Protein AF-A0A923YYQ8-F1 (afdb_monomer)

Radius of gyration: 25.37 Å; Cα contacts (8 Å, |Δi|>4): 265; chains: 1; bounding box: 50×62×83 Å

Nearest PDB structures (foldseek):
  8tsc-assembly1_B  TM=2.235E-01  e=6.215E+00  Homo sapiens

Solvent-accessible surface area (backbone atoms only — not comparable to full-atom values): 13474 Å² total; per-residue (Å²): 74,86,53,64,62,72,34,45,36,34,37,31,33,67,38,90,89,78,66,45,81,42,79,78,49,73,42,57,26,51,91,54,41,75,80,86,86,86,85,73,93,58,76,41,78,33,32,39,33,48,69,43,92,85,38,58,45,78,46,57,49,52,88,74,63,75,45,77,51,50,36,72,93,38,57,87,71,41,46,45,30,71,35,72,52,26,41,50,50,46,52,49,50,59,54,48,54,54,50,47,52,55,40,51,48,53,50,52,52,49,47,68,72,40,47,66,59,50,53,50,24,61,75,69,64,36,61,67,60,45,53,51,54,53,49,54,51,49,52,54,56,47,55,57,53,43,55,59,51,54,48,31,67,73,34,36,79,34,62,63,27,57,55,50,53,54,52,44,67,75,43,100,76,52,58,63,69,60,50,48,57,41,58,74,57,34,35,68,72,53,46,71,31,73,66,30,47,50,45,50,52,53,53,56,58,72,69,49,77,80,78,79,70,77,78,78,77,78,81,80,83,77,76,83,79,76,85,83,86,130

Mean predicted aligned error: 8.43 Å

pLDDT: mean 88.19, std 14.53, range [42.0, 98.38]

Foldseek 3Di:
DPDDWQAKKWKWDQDPPPRDIDTDDMDTQDPNDDDDDDDDDAWDWIWIDTRDPVLIDIAIDDPFDWDWDADPVCSVPIQIDGDDQSVVVRVLSVVLVVQCVVLVVVLVVLCVVCVVVCVVCVVVVVVVSVVVSVVVNVVSVVSSLVSLLVSLQVCLAHLSVLVSLLVLVVDPDRPLVSSVVSLVSHDPSSCPDPSVVVSVVVSVVVPDDPPPDPDDDPDDDDDDDDDDDD

Structure (mmCIF, N/CA/C/O backbone):
data_AF-A0A923YYQ8-F1
#
_entry.id   AF-A0A923YYQ8-F1
#
loop_
_atom_site.group_PDB
_atom_site.id
_atom_site.type_symbol
_atom_site.label_atom_id
_atom_site.label_alt_id
_atom_site.label_comp_id
_atom_site.label_asym_id
_atom_site.label_entity_id
_atom_site.label_seq_id
_atom_site.pdbx_PDB_ins_code
_atom_site.Cartn_x
_atom_site.Cartn_y
_atom_site.Cartn_z
_atom_site.occupancy
_atom_site.B_iso_or_equiv
_atom_site.auth_seq_id
_atom_site.auth_comp_id
_atom_site.auth_asym_id
_atom_site.auth_atom_id
_atom_site.pdbx_PDB_model_num
ATOM 1 N N . LYS A 1 1 ? 4.425 8.835 21.560 1.00 66.12 1 LYS A N 1
ATOM 2 C CA . LYS A 1 1 ? 5.179 9.326 22.741 1.00 66.12 1 LYS A CA 1
ATOM 3 C C . LYS A 1 1 ? 5.662 10.745 22.465 1.00 66.12 1 LYS A C 1
ATOM 5 O O . LYS A 1 1 ? 6.083 11.007 21.349 1.00 66.12 1 LYS A O 1
ATOM 10 N N . GLY A 1 2 ? 5.567 11.636 23.455 1.00 73.88 2 GLY A N 1
ATOM 11 C CA . GLY A 1 2 ? 6.082 13.011 23.385 1.00 73.88 2 GLY A CA 1
ATOM 12 C C . GLY A 1 2 ? 5.261 14.006 22.548 1.00 73.88 2 GLY A C 1
ATOM 13 O O . GLY A 1 2 ? 5.736 15.104 22.286 1.00 73.88 2 GLY A O 1
ATOM 14 N N . VAL A 1 3 ? 4.045 13.648 22.133 1.00 80.75 3 VAL A N 1
ATOM 15 C CA . VAL A 1 3 ? 3.089 14.642 21.626 1.00 80.75 3 VAL A CA 1
ATOM 16 C C . VAL A 1 3 ? 2.447 15.325 22.833 1.00 80.75 3 VAL A C 1
ATOM 18 O O . VAL A 1 3 ? 2.075 14.636 23.782 1.00 80.75 3 VAL A O 1
ATOM 21 N N . GLU A 1 4 ? 2.354 16.653 22.794 1.00 85.06 4 GLU A N 1
ATOM 22 C CA . GLU A 1 4 ? 1.749 17.468 23.853 1.00 85.06 4 GLU A CA 1
ATOM 23 C C . GLU A 1 4 ? 0.273 17.116 24.085 1.00 85.06 4 GLU A C 1
ATOM 25 O O . GLU A 1 4 ? -0.467 16.782 23.152 1.00 85.06 4 GLU A O 1
ATOM 30 N N . ASP A 1 5 ? -0.166 17.257 25.332 1.00 89.31 5 ASP A N 1
ATOM 31 C CA . ASP A 1 5 ? -1.571 17.122 25.699 1.00 89.31 5 ASP A CA 1
ATOM 32 C C . ASP A 1 5 ? -2.428 18.229 25.065 1.00 89.31 5 ASP A C 1
ATOM 34 O O . ASP A 1 5 ? -1.969 19.327 24.747 1.00 89.31 5 ASP A O 1
ATOM 38 N N . GLY A 1 6 ? -3.705 17.922 24.840 1.00 88.94 6 GLY A N 1
ATOM 39 C CA . GLY A 1 6 ? -4.665 18.841 24.227 1.00 88.94 6 GLY A CA 1
ATOM 40 C C . GLY A 1 6 ? -4.584 18.932 22.700 1.00 88.94 6 GLY A C 1
ATOM 41 O O . GLY A 1 6 ? -5.520 19.455 22.091 1.00 88.94 6 GLY A O 1
ATOM 42 N N . LYS A 1 7 ? -3.540 18.382 22.061 1.00 92.31 7 LYS A N 1
ATOM 43 C CA . LYS A 1 7 ? -3.492 18.234 20.596 1.00 92.31 7 LYS A CA 1
ATOM 44 C C . LYS A 1 7 ? -4.545 17.236 20.114 1.00 92.31 7 LYS A C 1
ATOM 46 O O . LYS A 1 7 ? -4.904 16.297 20.825 1.00 92.31 7 LYS A O 1
ATOM 51 N N . MET A 1 8 ? -5.013 17.433 18.884 1.00 93.56 8 MET A N 1
ATOM 52 C CA . MET A 1 8 ? -6.036 16.589 18.268 1.00 93.56 8 MET A CA 1
ATOM 53 C C . MET A 1 8 ? -5.418 15.415 17.509 1.00 93.56 8 MET A C 1
ATOM 55 O O . MET A 1 8 ? -4.435 15.576 16.782 1.00 93.56 8 MET A O 1
ATOM 59 N N . VAL A 1 9 ? -6.052 14.256 17.631 1.00 95.12 9 VAL A N 1
ATOM 60 C CA . VAL A 1 9 ? -5.960 13.152 16.677 1.00 95.12 9 VAL A CA 1
ATOM 61 C C . VAL A 1 9 ? -7.252 13.145 15.879 1.00 95.12 9 VAL A C 1
ATOM 63 O O . VAL A 1 9 ? -8.330 13.170 16.470 1.00 95.12 9 VAL A O 1
ATOM 66 N N . VAL A 1 10 ? -7.151 13.135 14.553 1.00 97.00 10 VAL A N 1
ATOM 67 C CA . VAL A 1 10 ? -8.308 13.131 13.650 1.00 97.00 10 VAL A CA 1
ATOM 68 C C . VAL A 1 10 ? -8.256 11.873 12.798 1.00 97.00 10 VAL A C 1
ATOM 70 O O . VAL A 1 10 ? -7.274 11.645 12.091 1.00 97.00 10 VAL A O 1
ATOM 73 N N . LEU A 1 11 ? -9.311 11.067 12.865 1.00 97.25 11 LEU A N 1
ATOM 74 C CA . LEU A 1 11 ? -9.527 9.944 11.966 1.00 97.25 11 LEU A CA 1
ATOM 75 C C . LEU A 1 11 ? -10.070 10.469 10.641 1.00 97.25 11 LEU A C 1
ATOM 77 O O . LEU A 1 11 ? -11.065 11.191 10.610 1.00 97.25 11 LEU A O 1
ATOM 81 N N . GLN A 1 12 ? -9.412 10.103 9.551 1.00 96.62 12 GLN A N 1
ATOM 82 C CA . GLN A 1 12 ? -9.700 10.577 8.208 1.00 96.62 12 GLN A CA 1
ATOM 83 C C . GLN A 1 12 ? -9.790 9.411 7.229 1.00 96.62 12 GLN A C 1
ATOM 85 O O . GLN A 1 12 ? -9.065 8.421 7.350 1.00 96.62 12 GLN A O 1
ATOM 90 N N . ARG A 1 13 ? -10.615 9.577 6.198 1.00 93.50 13 ARG A N 1
ATOM 91 C CA . ARG A 1 13 ? -10.641 8.701 5.024 1.00 93.50 13 ARG A CA 1
ATOM 92 C C . ARG A 1 13 ? -10.607 9.534 3.758 1.00 93.50 13 ARG A C 1
ATOM 94 O O . ARG A 1 13 ? -11.138 10.640 3.733 1.00 93.50 13 ARG A O 1
ATOM 101 N N . GLN A 1 14 ? -10.030 8.983 2.699 1.00 88.62 14 GLN A N 1
ATOM 102 C CA . GLN A 1 14 ? -10.249 9.513 1.364 1.00 88.62 14 GLN A CA 1
ATOM 103 C C . GLN A 1 14 ? -11.604 9.026 0.838 1.00 88.62 14 GLN A C 1
ATOM 105 O O . GLN A 1 14 ? -11.963 7.850 0.963 1.00 88.62 14 GLN A O 1
ATOM 110 N N . ASP A 1 15 ? -12.381 9.940 0.280 1.00 85.31 15 ASP A N 1
ATOM 111 C CA . ASP A 1 15 ? -13.593 9.599 -0.436 1.00 85.31 15 ASP A CA 1
ATOM 112 C C . ASP A 1 15 ? -13.231 8.962 -1.786 1.00 85.31 15 ASP A C 1
ATOM 114 O O . ASP A 1 15 ? -12.518 9.582 -2.576 1.00 85.31 15 ASP A O 1
ATOM 118 N N . PRO A 1 16 ? -13.692 7.736 -2.078 1.00 77.00 16 PRO A N 1
ATOM 119 C CA . PRO A 1 16 ? -13.301 7.044 -3.300 1.00 77.00 16 PRO A CA 1
ATOM 120 C C . PRO A 1 16 ? -13.895 7.664 -4.576 1.00 77.00 16 PRO A C 1
ATOM 122 O O . PRO A 1 16 ? -13.373 7.398 -5.654 1.00 77.00 16 PRO A O 1
ATOM 125 N N . ALA A 1 17 ? -14.965 8.466 -4.488 1.00 79.69 17 ALA A N 1
ATOM 126 C CA . ALA A 1 17 ? -15.613 9.072 -5.654 1.00 79.69 17 ALA A CA 1
ATOM 127 C C . ALA A 1 17 ? -15.032 10.452 -5.996 1.00 79.69 17 ALA A C 1
ATOM 129 O O . ALA A 1 17 ? -14.837 10.777 -7.164 1.00 79.69 17 ALA A O 1
ATOM 130 N N . THR A 1 18 ? -14.758 11.265 -4.977 1.00 87.25 18 THR A N 1
ATOM 131 C CA . THR A 1 18 ? -14.315 12.660 -5.129 1.00 87.25 18 THR A CA 1
ATOM 132 C C . THR A 1 18 ? -12.825 12.852 -4.859 1.00 87.25 18 THR A C 1
ATO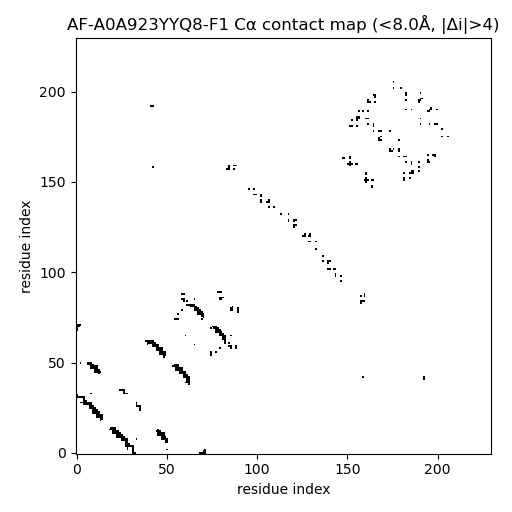M 134 O O . THR A 1 18 ? -12.267 13.893 -5.194 1.00 87.25 18 THR A O 1
ATOM 137 N N . GLY A 1 19 ? -12.169 11.879 -4.221 1.00 84.88 19 GLY A N 1
ATOM 138 C CA . GLY A 1 19 ? -10.777 11.982 -3.786 1.00 84.88 19 GLY A CA 1
ATOM 139 C C . GLY A 1 19 ? -10.558 12.917 -2.591 1.00 84.88 19 GLY A C 1
ATOM 140 O O . GLY A 1 19 ? -9.416 13.056 -2.149 1.00 84.88 19 GLY A O 1
ATOM 141 N N . LEU A 1 20 ? -11.615 13.540 -2.057 1.00 91.19 20 LEU A N 1
ATOM 142 C CA . LEU A 1 20 ? -11.542 14.475 -0.936 1.00 91.19 20 LEU A CA 1
ATOM 143 C C . LEU A 1 20 ? -11.249 13.753 0.382 1.00 91.19 20 LEU A C 1
ATOM 145 O O . LEU A 1 20 ? -11.660 12.615 0.596 1.00 91.19 20 LEU A O 1
ATOM 149 N N . ILE A 1 21 ? -10.557 14.433 1.296 1.00 91.88 21 ILE A N 1
ATOM 150 C CA . ILE A 1 21 ? -10.336 13.930 2.653 1.00 91.88 21 ILE A CA 1
ATOM 151 C C . ILE A 1 21 ? -11.546 14.272 3.518 1.00 91.88 21 ILE A C 1
ATOM 153 O O . ILE A 1 21 ? -11.903 15.439 3.666 1.00 91.88 21 ILE A O 1
ATOM 157 N N . ILE A 1 22 ? -12.141 13.250 4.124 1.00 94.50 22 ILE A N 1
ATOM 158 C CA . ILE A 1 22 ? -13.276 13.361 5.038 1.00 94.50 22 ILE A CA 1
ATOM 159 C C . ILE A 1 22 ? -12.792 13.033 6.451 1.00 94.50 22 ILE A C 1
ATOM 161 O O . ILE A 1 22 ? -12.192 11.980 6.673 1.00 94.50 22 ILE A O 1
ATOM 165 N N . ALA A 1 23 ? -13.064 13.921 7.410 1.00 95.44 23 ALA A N 1
ATOM 166 C CA . ALA A 1 23 ? -12.877 13.640 8.831 1.00 95.44 23 ALA A CA 1
ATOM 167 C C . ALA A 1 23 ? -14.052 12.800 9.352 1.00 95.44 23 ALA A C 1
ATOM 169 O O . ALA A 1 23 ? -15.209 13.169 9.164 1.00 95.44 23 ALA A O 1
ATOM 170 N N . LEU A 1 24 ? -13.747 11.670 9.985 1.00 95.31 24 LEU A N 1
ATOM 171 C CA . LEU A 1 24 ? -14.735 10.721 10.500 1.00 95.31 24 LEU A CA 1
ATOM 172 C C . LEU A 1 24 ? -14.953 10.872 12.006 1.00 95.31 24 LEU A C 1
ATOM 174 O O . LEU A 1 24 ? -16.079 10.757 12.475 1.00 95.31 24 LEU A O 1
ATOM 178 N N . ASP A 1 25 ? -13.875 11.102 12.754 1.00 96.44 25 ASP A N 1
ATOM 179 C CA . ASP A 1 25 ? -13.904 11.248 14.208 1.00 96.44 25 ASP A CA 1
ATOM 180 C C . ASP A 1 25 ? -12.660 12.012 14.684 1.00 96.44 25 ASP A C 1
ATOM 182 O O . ASP A 1 25 ? -11.684 12.175 13.941 1.00 96.44 25 ASP A O 1
ATOM 186 N N . SER A 1 26 ? -12.668 12.491 15.925 1.00 96.56 26 SER A N 1
ATOM 187 C CA . SER A 1 26 ? -11.513 13.146 16.521 1.00 96.56 26 SER A CA 1
ATOM 188 C C . SER A 1 26 ? -11.480 13.027 18.041 1.00 96.56 26 SER A C 1
ATOM 190 O O . SER A 1 26 ? -12.508 12.988 18.711 1.00 96.56 26 SER A O 1
ATOM 192 N N . VAL A 1 27 ? -10.276 13.031 18.607 1.00 96.94 27 VAL A N 1
ATOM 193 C CA . VAL A 1 27 ? -10.066 12.955 20.055 1.00 96.94 27 VAL A CA 1
ATOM 194 C C . VAL A 1 27 ? -8.871 13.807 20.473 1.00 96.94 27 VAL A C 1
ATOM 196 O O . VAL A 1 27 ? -7.915 13.980 19.718 1.00 96.94 27 VAL A O 1
ATOM 199 N N . LYS A 1 28 ? -8.909 14.348 21.694 1.00 95.81 28 LYS A N 1
ATOM 200 C CA . LYS A 1 28 ? -7.765 15.046 22.295 1.00 95.81 28 LYS A CA 1
ATOM 201 C C . LYS A 1 28 ? -6.808 14.057 22.947 1.00 95.81 28 LYS A C 1
ATOM 203 O O . LYS A 1 28 ? -7.238 13.157 23.666 1.00 95.81 28 LYS A O 1
ATOM 208 N N . ILE A 1 29 ? -5.514 14.288 22.765 1.00 93.69 29 ILE A N 1
ATOM 209 C CA . ILE A 1 29 ? -4.460 13.571 23.483 1.00 93.69 29 ILE A CA 1
ATOM 210 C C . ILE A 1 29 ? -4.484 13.994 24.955 1.00 93.69 29 ILE A C 1
ATOM 212 O O . ILE A 1 29 ? -4.538 15.189 25.262 1.00 93.69 29 ILE A O 1
ATOM 216 N N . LYS A 1 30 ? -4.451 13.007 25.854 1.00 93.62 30 LYS A N 1
ATOM 217 C CA . LYS A 1 30 ? -4.358 13.188 27.309 1.00 93.62 30 LYS A CA 1
ATOM 218 C C . LYS A 1 30 ? -3.332 12.218 27.886 1.00 93.62 30 LYS A C 1
ATOM 220 O O . LYS A 1 30 ? -3.391 11.019 27.605 1.00 93.62 30 LYS A O 1
ATOM 225 N N . GLY A 1 31 ? -2.388 12.716 28.678 1.00 89.75 31 GLY A N 1
ATOM 226 C CA . GLY A 1 31 ? -1.270 11.933 29.204 1.00 89.75 31 GLY A CA 1
ATOM 227 C C . GLY A 1 31 ? -0.459 11.235 28.107 1.00 89.75 31 GLY A C 1
ATOM 228 O O . GLY A 1 31 ? -0.030 10.093 28.287 1.00 89.75 31 GLY A O 1
ATOM 229 N N . GLY A 1 32 ? -0.326 11.862 26.932 1.00 88.88 32 GLY A N 1
ATOM 230 C CA . GLY A 1 32 ? 0.350 11.271 25.770 1.00 88.88 32 GLY A CA 1
ATOM 231 C C . GLY A 1 32 ? -0.337 10.039 25.157 1.00 88.88 32 GL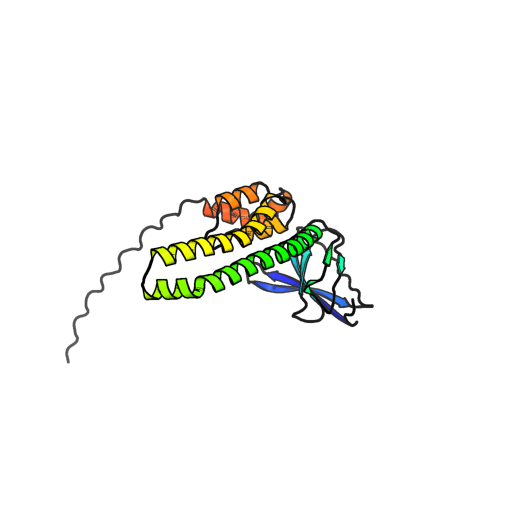Y A C 1
ATOM 232 O O . GLY A 1 32 ? 0.302 9.312 24.388 1.00 88.88 32 GLY A O 1
ATOM 233 N N . LYS A 1 33 ? -1.610 9.787 25.490 1.00 92.50 33 LYS A N 1
ATOM 234 C CA . LYS A 1 33 ? -2.441 8.695 24.963 1.00 92.50 33 LYS A CA 1
ATOM 235 C C . LYS A 1 33 ? -3.719 9.246 24.329 1.00 92.50 33 LYS A C 1
ATOM 237 O O . LYS A 1 33 ? -4.164 10.347 24.645 1.00 92.50 33 LYS A O 1
ATOM 242 N N . PHE A 1 34 ? -4.312 8.458 23.444 1.00 94.25 34 PHE A N 1
ATOM 243 C CA . PHE A 1 34 ? -5.634 8.699 22.880 1.00 94.25 34 PHE A CA 1
ATOM 244 C C . PHE A 1 34 ? -6.346 7.361 22.684 1.00 94.25 34 PHE A C 1
ATOM 246 O O . PHE A 1 34 ? -5.695 6.320 22.581 1.00 94.25 34 PHE A O 1
ATOM 253 N N . GLU A 1 35 ? -7.671 7.398 22.630 1.00 96.19 35 GLU A N 1
ATOM 254 C CA . GLU A 1 35 ? -8.512 6.237 22.359 1.00 96.19 35 GLU A CA 1
ATOM 255 C C . GLU A 1 35 ? -9.689 6.692 21.494 1.00 96.19 35 GLU A C 1
ATOM 257 O O . GLU A 1 35 ? -10.302 7.723 21.770 1.00 96.19 35 GLU A O 1
ATOM 262 N N . LEU A 1 36 ? -9.974 5.937 20.437 1.00 96.19 36 LEU A N 1
ATOM 263 C CA . LEU A 1 36 ? -11.140 6.104 19.575 1.00 96.19 36 LEU A CA 1
ATOM 264 C C . LEU A 1 36 ? -11.930 4.796 19.630 1.00 96.19 36 LEU A C 1
ATOM 266 O O . LEU A 1 36 ? -11.336 3.718 19.575 1.00 96.19 36 LEU A O 1
ATOM 270 N N . LYS A 1 37 ? -13.256 4.884 19.746 1.00 96.12 37 LYS A N 1
ATOM 271 C CA . LYS A 1 37 ? -14.156 3.724 19.750 1.00 96.12 37 LYS A CA 1
ATOM 272 C C . LYS A 1 37 ? -15.192 3.897 18.660 1.00 96.12 37 LYS A C 1
ATOM 274 O O . LYS A 1 37 ? -15.754 4.972 18.502 1.00 96.12 37 LYS A O 1
ATOM 279 N N . GLY A 1 38 ? -15.483 2.821 17.947 1.00 93.81 38 GLY A N 1
ATOM 280 C CA . GLY A 1 38 ? -16.447 2.852 16.861 1.00 93.81 38 GLY A CA 1
ATOM 281 C C . GLY A 1 38 ? -16.881 1.457 16.453 1.00 93.81 38 GLY A C 1
ATOM 282 O O . GLY A 1 38 ? -16.565 0.466 17.110 1.00 93.81 38 GLY A O 1
ATOM 283 N N . LYS A 1 39 ? -17.627 1.398 15.355 1.00 93.38 39 LYS A N 1
ATOM 284 C CA . LYS A 1 39 ? -18.052 0.155 14.716 1.00 93.38 39 LYS A CA 1
ATOM 285 C C . LYS A 1 39 ? -17.651 0.201 13.252 1.00 93.38 39 LYS A C 1
ATOM 287 O O . LYS A 1 39 ? -17.712 1.255 12.625 1.00 93.38 39 LYS A O 1
ATOM 292 N N . THR A 1 40 ? -17.290 -0.951 12.710 1.00 93.19 40 THR A N 1
ATOM 293 C CA . THR A 1 40 ? -17.064 -1.139 11.279 1.00 93.19 40 THR A CA 1
ATOM 294 C C . THR A 1 40 ? -17.707 -2.447 10.834 1.00 93.19 40 THR A C 1
ATOM 296 O O . THR A 1 40 ? -17.963 -3.324 11.654 1.00 93.19 40 THR A O 1
ATOM 299 N N . THR A 1 41 ? -18.016 -2.554 9.545 1.00 93.31 41 THR A N 1
ATOM 300 C CA . THR A 1 41 ? -18.620 -3.750 8.929 1.00 93.31 41 THR A CA 1
ATOM 301 C C . THR A 1 41 ? -17.683 -4.436 7.940 1.00 93.31 41 THR A C 1
ATOM 303 O O . THR A 1 41 ? -17.903 -5.588 7.582 1.00 93.31 41 THR A O 1
ATOM 306 N N . GLU A 1 42 ? -16.630 -3.744 7.506 1.00 94.81 42 GLU A N 1
ATOM 307 C CA . GLU A 1 42 ? -15.611 -4.249 6.591 1.00 94.81 42 GLU A CA 1
ATOM 308 C C . GLU A 1 42 ? -14.274 -3.534 6.862 1.00 94.81 42 GLU A C 1
ATOM 310 O O . GLU A 1 42 ? -14.274 -2.400 7.361 1.00 94.81 42 GLU A O 1
ATOM 315 N N . PRO A 1 43 ? -13.128 -4.164 6.552 1.00 96.75 43 PRO A N 1
ATOM 316 C CA . PRO A 1 43 ? -11.837 -3.493 6.622 1.00 96.75 43 PRO A CA 1
ATOM 317 C C . PRO A 1 43 ? -11.772 -2.327 5.626 1.00 96.75 43 PRO A C 1
ATOM 319 O O . PRO A 1 43 ? -12.206 -2.444 4.479 1.00 96.75 43 PRO A O 1
ATOM 322 N N . THR A 1 44 ? -11.217 -1.191 6.053 1.00 95.06 44 THR A N 1
ATOM 323 C CA . THR A 1 44 ? -10.996 -0.022 5.184 1.00 95.06 44 THR A CA 1
ATOM 324 C C . THR A 1 44 ? -9.674 0.668 5.495 1.00 95.06 44 THR A C 1
ATOM 326 O O . THR A 1 44 ? -9.287 0.788 6.656 1.00 95.06 44 THR A O 1
ATOM 329 N N . PHE A 1 45 ? -8.984 1.170 4.470 1.00 94.75 45 PHE A N 1
ATOM 330 C CA . PHE A 1 45 ? -7.799 2.000 4.680 1.00 94.75 45 PHE A CA 1
ATOM 331 C C . PHE A 1 45 ? -8.208 3.393 5.172 1.00 94.75 45 PHE A C 1
ATOM 333 O O . PHE A 1 45 ? -9.041 4.058 4.553 1.00 94.75 45 PHE A O 1
ATOM 340 N N . ASN A 1 46 ? -7.620 3.832 6.281 1.00 95.75 46 ASN A N 1
ATOM 341 C CA . ASN A 1 46 ? -7.867 5.136 6.888 1.00 95.75 46 ASN A CA 1
ATOM 342 C C . ASN A 1 46 ? -6.549 5.772 7.333 1.00 95.75 46 ASN A C 1
ATOM 344 O O . ASN A 1 46 ? -5.494 5.139 7.362 1.00 95.75 46 ASN A O 1
ATOM 348 N N . VAL A 1 47 ? -6.619 7.050 7.690 1.00 95.44 47 VAL A N 1
ATOM 349 C CA . VAL A 1 47 ? -5.478 7.849 8.125 1.00 95.44 47 VAL A CA 1
ATOM 350 C C . VAL A 1 47 ? -5.786 8.474 9.477 1.00 95.44 47 VAL A C 1
ATOM 352 O O . VAL A 1 47 ? -6.841 9.069 9.671 1.00 95.44 47 VAL A O 1
ATOM 355 N N . LEU A 1 48 ? -4.845 8.385 10.410 1.00 95.19 48 LEU A N 1
ATOM 356 C CA . LEU A 1 48 ? -4.825 9.215 11.608 1.00 95.19 48 LEU A CA 1
ATOM 357 C C . LEU A 1 48 ? -3.927 10.421 11.350 1.00 95.19 48 LEU A C 1
ATOM 359 O O . LEU A 1 48 ? -2.728 10.262 11.126 1.00 95.19 48 LEU A O 1
ATOM 363 N N . GLN A 1 49 ? -4.493 11.622 11.402 1.00 94.56 49 GLN A N 1
ATOM 364 C CA . GLN A 1 49 ? -3.726 12.862 11.476 1.00 94.56 49 GLN A CA 1
ATOM 365 C C . GLN A 1 49 ? -3.449 13.186 12.946 1.00 94.56 49 GLN A C 1
ATOM 367 O O . GLN A 1 49 ? -4.381 13.303 13.742 1.00 94.56 49 GLN A O 1
ATOM 372 N N . ILE A 1 50 ? -2.179 13.351 13.308 1.00 91.19 50 ILE A N 1
ATOM 373 C CA . ILE A 1 50 ? -1.729 13.442 14.700 1.00 91.19 50 ILE A CA 1
ATOM 374 C C . ILE A 1 50 ? -1.091 14.801 14.951 1.00 91.19 50 ILE A C 1
ATOM 376 O O . ILE A 1 50 ? 0.045 15.045 14.556 1.00 91.19 50 ILE A O 1
ATOM 380 N N . ALA A 1 51 ? -1.807 15.674 15.657 1.00 85.50 51 ALA A N 1
ATOM 381 C CA . ALA A 1 51 ? -1.437 17.050 15.993 1.00 85.50 51 ALA A CA 1
ATOM 382 C C . ALA A 1 51 ? -1.268 18.008 14.800 1.00 85.50 51 ALA A C 1
ATOM 384 O O . ALA A 1 51 ? -1.824 19.103 14.843 1.00 85.50 51 ALA A O 1
ATOM 385 N N . LYS A 1 52 ? -0.529 17.626 13.753 1.00 85.38 52 LYS A N 1
ATOM 386 C CA . LYS A 1 52 ? -0.214 18.467 12.592 1.00 85.38 52 LYS A CA 1
ATOM 387 C C . LYS A 1 52 ? -0.631 17.806 11.266 1.00 85.38 52 LYS A C 1
ATOM 389 O O . LYS A 1 52 ? -0.670 16.575 11.211 1.00 85.38 52 LYS A O 1
ATOM 394 N N . PRO A 1 53 ? -0.936 18.579 10.204 1.00 79.88 53 PRO A N 1
ATOM 395 C CA . PRO A 1 53 ? -1.374 18.041 8.910 1.00 79.88 53 PRO A CA 1
ATOM 396 C C . PRO A 1 53 ? -0.397 17.065 8.241 1.00 79.88 53 PRO A C 1
ATOM 398 O O . PRO A 1 53 ? -0.830 16.145 7.551 1.00 79.88 53 PRO A O 1
ATOM 401 N N . GLU A 1 54 ? 0.907 17.242 8.438 1.00 83.19 54 GLU A N 1
ATOM 402 C CA . GLU A 1 54 ? 1.968 16.392 7.887 1.00 83.19 54 GLU A CA 1
ATOM 403 C C . GLU A 1 54 ? 2.158 15.074 8.657 1.00 83.19 54 GLU A C 1
ATOM 405 O O . GLU A 1 54 ? 2.688 14.101 8.122 1.00 83.19 54 GLU A O 1
ATOM 410 N N . SER A 1 55 ? 1.685 15.012 9.902 1.00 88.62 55 SER A N 1
ATOM 411 C CA . SER A 1 55 ? 1.835 13.857 10.786 1.00 88.62 55 SER A CA 1
ATOM 412 C C . SER A 1 55 ? 0.706 12.857 10.563 1.00 88.62 55 SER A C 1
ATOM 414 O O . SER A 1 55 ? -0.224 12.755 11.365 1.00 88.62 55 SER A O 1
ATOM 416 N N . LYS A 1 56 ? 0.772 12.131 9.445 1.00 91.56 56 LYS A N 1
ATOM 417 C CA . LYS A 1 56 ? -0.246 11.161 9.027 1.00 91.56 56 LYS A CA 1
ATOM 418 C C . LYS A 1 56 ? 0.228 9.722 9.202 1.00 91.56 56 LYS A C 1
ATOM 420 O O . LYS A 1 56 ? 1.336 9.370 8.809 1.00 91.56 56 LYS A O 1
ATOM 425 N N . VAL A 1 57 ? -0.644 8.882 9.750 1.00 92.50 57 VAL A N 1
ATOM 426 C CA . VAL A 1 57 ? -0.411 7.447 9.949 1.00 92.50 57 VAL A CA 1
ATOM 427 C C . VAL A 1 57 ? -1.525 6.677 9.255 1.00 92.50 57 VAL A C 1
ATOM 429 O O . VAL A 1 57 ? -2.674 6.728 9.687 1.00 92.50 57 VAL A O 1
ATOM 432 N N . GLY A 1 58 ? -1.189 5.984 8.169 1.00 93.38 58 GLY A N 1
ATOM 433 C CA . GLY A 1 58 ? -2.111 5.067 7.500 1.00 93.38 58 GLY A CA 1
ATOM 434 C C . GLY A 1 58 ? -2.299 3.784 8.306 1.00 93.38 58 GLY A C 1
ATOM 435 O O . GLY A 1 58 ? -1.345 3.298 8.915 1.00 93.38 58 GLY A O 1
ATOM 436 N N . PHE A 1 59 ? -3.512 3.242 8.309 1.00 96.12 59 PHE A N 1
ATOM 437 C CA . PHE A 1 59 ? -3.835 1.977 8.964 1.00 96.12 59 PHE A CA 1
ATOM 438 C C . PHE A 1 59 ? -5.092 1.337 8.368 1.00 96.12 59 PHE A C 1
ATOM 440 O O . PHE A 1 59 ? -5.844 1.984 7.631 1.00 96.12 59 PHE A O 1
ATOM 447 N N . ILE A 1 60 ? -5.336 0.070 8.704 1.00 97.19 60 ILE A N 1
ATOM 448 C CA . ILE A 1 60 ? -6.572 -0.626 8.344 1.00 97.19 60 ILE A CA 1
ATOM 449 C C . ILE A 1 60 ? -7.546 -0.521 9.514 1.00 97.19 60 ILE A C 1
ATOM 451 O O . ILE A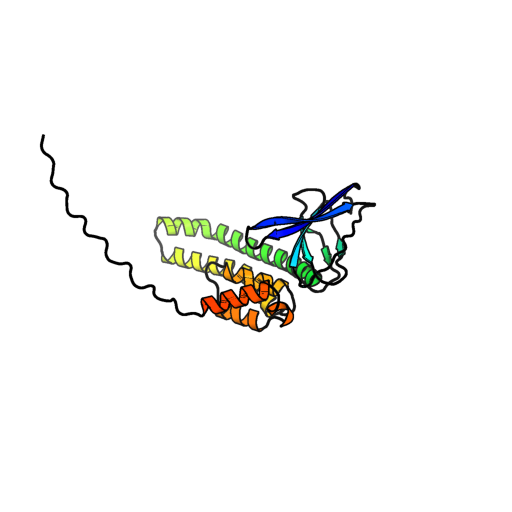 1 60 ? -7.301 -1.052 10.591 1.00 97.19 60 ILE A O 1
ATOM 455 N N . LEU A 1 61 ? -8.663 0.172 9.318 1.00 97.00 61 LEU A N 1
ATOM 456 C CA . LEU A 1 61 ? -9.765 0.168 10.272 1.00 97.00 61 LEU A CA 1
ATOM 457 C C . LEU A 1 61 ? -10.549 -1.132 10.096 1.00 97.00 61 LEU A C 1
ATOM 459 O O . LEU A 1 61 ? -11.188 -1.330 9.063 1.00 97.00 61 LEU A O 1
ATOM 463 N N . GLU A 1 62 ? -10.501 -1.997 11.102 1.00 97.06 62 GLU A N 1
ATOM 464 C CA . GLU A 1 62 ? -11.138 -3.313 11.124 1.00 97.06 62 GLU A CA 1
ATOM 465 C C . GLU A 1 62 ? -11.657 -3.655 12.529 1.00 97.06 62 GLU A C 1
ATOM 467 O O . GLU A 1 62 ? -11.473 -2.887 13.475 1.00 97.06 62 GLU A O 1
ATOM 472 N N . GLU A 1 63 ? -12.348 -4.787 12.658 1.00 96.50 63 GLU A N 1
ATOM 473 C CA . GLU A 1 63 ? -12.800 -5.284 13.955 1.00 96.50 63 GLU A CA 1
ATOM 474 C C . GLU A 1 63 ? -11.608 -5.703 14.829 1.00 96.50 63 GLU A C 1
ATOM 476 O O . GLU A 1 63 ? -10.704 -6.407 14.381 1.00 96.50 63 GLU A O 1
ATOM 481 N N . GLY A 1 64 ? -11.632 -5.292 16.098 1.00 96.62 64 GLY A N 1
ATOM 482 C CA . GLY A 1 64 ? -10.627 -5.646 17.095 1.00 96.62 64 GLY A CA 1
ATOM 483 C C . GLY A 1 64 ? -9.964 -4.430 17.734 1.00 96.62 64 GLY A C 1
ATOM 484 O O . GLY A 1 64 ? -10.367 -3.283 17.539 1.00 96.62 64 GLY A O 1
ATOM 485 N N . THR A 1 65 ? -8.935 -4.694 18.536 1.00 97.75 65 THR A N 1
ATOM 486 C CA . THR A 1 65 ? -8.172 -3.651 19.229 1.00 97.75 65 THR A CA 1
ATOM 487 C C . THR A 1 65 ? -6.933 -3.298 18.419 1.00 97.75 65 THR A C 1
ATOM 489 O O . THR A 1 65 ? -5.939 -4.021 18.436 1.00 97.75 65 THR A O 1
ATOM 492 N N . ILE A 1 66 ? -6.974 -2.153 17.741 1.00 97.94 66 ILE A N 1
ATOM 493 C CA . ILE A 1 66 ? -5.842 -1.629 16.972 1.00 97.94 66 ILE A CA 1
ATOM 494 C C . ILE A 1 66 ? -4.974 -0.762 17.886 1.00 97.94 66 ILE A C 1
ATOM 496 O O . ILE A 1 66 ? -5.449 0.180 18.523 1.00 97.94 66 ILE A O 1
ATOM 500 N N . LYS A 1 67 ? -3.678 -1.057 17.939 1.00 97.06 67 LYS A N 1
ATOM 501 C CA . LYS A 1 67 ? -2.689 -0.315 18.719 1.00 97.06 67 LYS A CA 1
ATOM 502 C C . LYS A 1 67 ? -1.824 0.530 17.795 1.00 97.06 67 LYS A C 1
ATOM 504 O O . LYS A 1 67 ? -1.201 0.009 16.878 1.00 97.06 67 LYS A O 1
ATOM 509 N N . VAL A 1 68 ? -1.722 1.825 18.090 1.00 94.38 68 VAL A N 1
ATOM 510 C CA . VAL A 1 68 ? -0.888 2.772 17.337 1.00 94.38 68 VAL A CA 1
ATOM 511 C C . VAL A 1 68 ? 0.200 3.324 18.251 1.00 94.38 68 VAL A C 1
ATOM 513 O O . VAL A 1 68 ? -0.083 3.982 19.254 1.00 94.38 68 VAL A O 1
ATOM 516 N N . VAL A 1 69 ? 1.462 3.063 17.912 1.00 91.50 69 VAL A N 1
ATOM 517 C CA . VAL A 1 69 ? 2.624 3.572 18.650 1.00 91.50 69 VAL A CA 1
ATOM 518 C C . VAL A 1 69 ? 3.344 4.602 17.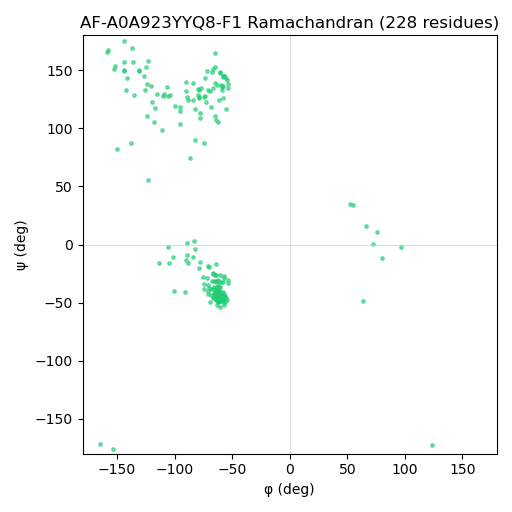794 1.00 91.50 69 VAL A C 1
ATOM 520 O O . VAL A 1 69 ? 4.133 4.263 16.918 1.00 91.50 69 VAL A O 1
ATOM 523 N N . VAL A 1 70 ? 3.062 5.870 18.077 1.00 86.75 70 VAL A N 1
ATOM 524 C CA . VAL A 1 70 ? 3.588 7.019 17.331 1.00 86.75 70 VAL A CA 1
ATOM 525 C C . VAL A 1 70 ? 4.904 7.493 17.930 1.00 86.75 70 VAL A C 1
ATOM 527 O O . VAL A 1 70 ? 4.986 7.743 19.142 1.00 86.75 7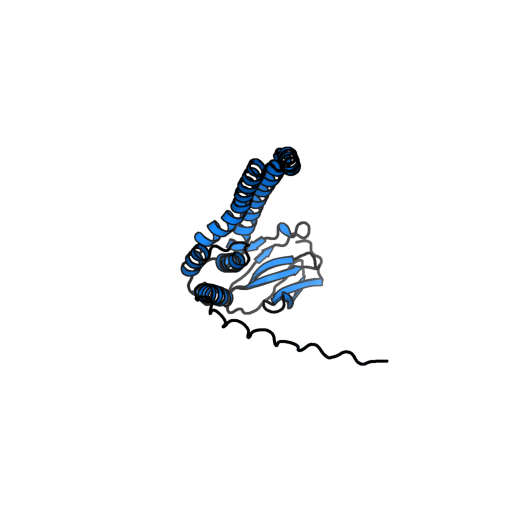0 VAL A O 1
ATOM 530 N N . ASP A 1 71 ? 5.895 7.699 17.073 1.00 82.50 71 ASP A N 1
ATOM 531 C CA . ASP A 1 71 ? 7.107 8.450 17.384 1.00 82.50 71 ASP A CA 1
ATOM 532 C C . ASP A 1 71 ? 6.962 9.876 16.825 1.00 82.50 71 ASP A C 1
ATOM 534 O O . ASP A 1 71 ? 6.768 10.058 15.624 1.00 82.50 71 ASP A O 1
ATOM 538 N N . LYS A 1 72 ? 7.009 10.891 17.700 1.00 76.88 72 LYS A N 1
ATOM 539 C CA . LYS A 1 72 ? 6.833 12.298 17.299 1.00 76.88 72 LYS A CA 1
ATOM 540 C C . LYS A 1 72 ? 7.968 12.794 16.403 1.00 76.88 72 LYS A C 1
ATOM 542 O O . LYS A 1 72 ? 7.749 13.684 15.591 1.00 76.88 72 LYS A O 1
ATOM 547 N N . ASP A 1 73 ? 9.168 12.253 16.603 1.00 81.56 73 ASP A N 1
ATOM 548 C CA . ASP A 1 73 ? 10.387 12.681 15.920 1.00 81.56 73 ASP A CA 1
ATOM 549 C C . ASP A 1 73 ? 10.551 11.918 14.604 1.00 81.56 73 ASP A C 1
ATOM 551 O O . ASP A 1 73 ? 11.316 12.309 13.724 1.00 81.56 73 ASP A O 1
ATOM 555 N N . SER A 1 74 ? 9.805 10.822 14.444 1.00 83.62 74 SER A N 1
ATOM 556 C CA . SER A 1 74 ? 9.834 10.017 13.239 1.00 83.62 74 SER A CA 1
ATOM 557 C C . SER A 1 74 ? 8.490 9.346 12.990 1.00 83.62 74 SER A C 1
ATOM 559 O O . SER A 1 74 ? 8.308 8.159 13.255 1.00 83.62 74 SER A O 1
ATOM 561 N N . ILE A 1 75 ? 7.553 10.092 12.396 1.00 82.62 75 ILE A N 1
ATOM 562 C CA . ILE A 1 75 ? 6.226 9.567 12.037 1.00 82.62 75 ILE A CA 1
ATOM 563 C C . ILE A 1 75 ? 6.324 8.290 11.185 1.00 82.62 75 ILE A C 1
ATOM 565 O O . ILE A 1 75 ? 5.514 7.376 11.325 1.00 82.62 75 ILE A O 1
ATOM 569 N N . ASN A 1 76 ? 7.384 8.173 10.380 1.00 78.06 76 ASN A N 1
ATOM 570 C CA . ASN A 1 76 ? 7.665 7.010 9.541 1.00 78.06 76 ASN A CA 1
ATOM 571 C C . ASN A 1 76 ? 7.987 5.738 10.341 1.00 78.06 76 ASN A C 1
ATOM 573 O O . ASN A 1 76 ? 7.724 4.646 9.839 1.00 78.06 76 ASN A O 1
ATOM 577 N N . LYS A 1 77 ? 8.487 5.867 11.580 1.00 82.69 77 LYS A N 1
ATOM 578 C CA . LYS A 1 77 ? 8.717 4.757 12.522 1.00 82.69 77 LYS A CA 1
ATOM 579 C C . LYS A 1 77 ? 7.464 4.357 13.302 1.00 82.69 77 LYS A C 1
ATOM 581 O O . LYS A 1 77 ? 7.550 3.499 14.178 1.00 82.69 77 LYS A O 1
ATOM 586 N N . THR A 1 78 ? 6.316 4.977 13.025 1.00 86.25 78 THR A N 1
ATOM 587 C CA . THR A 1 78 ? 5.057 4.584 13.660 1.00 86.25 78 THR A CA 1
ATOM 588 C C . THR A 1 78 ? 4.755 3.123 13.361 1.00 86.25 78 THR A C 1
ATOM 590 O O . THR A 1 78 ? 4.829 2.690 12.211 1.00 86.25 78 THR A O 1
ATOM 593 N N . VAL A 1 79 ? 4.388 2.389 14.407 1.00 87.56 79 VAL A N 1
ATOM 594 C CA . VAL A 1 79 ? 3.970 0.989 14.316 1.00 87.56 79 VAL A CA 1
ATOM 595 C C . VAL A 1 79 ? 2.475 0.913 14.582 1.00 87.56 79 VAL A C 1
ATOM 597 O O . VAL A 1 79 ? 2.001 1.450 15.590 1.00 87.56 79 VAL A O 1
ATOM 600 N N . VAL A 1 80 ? 1.750 0.238 13.692 1.00 94.81 80 VAL A N 1
ATOM 601 C CA . VAL A 1 80 ? 0.339 -0.102 13.884 1.00 94.81 80 VAL A CA 1
ATOM 602 C C . VAL A 1 80 ? 0.211 -1.616 13.974 1.00 94.81 80 VAL A C 1
ATOM 604 O O . VAL A 1 80 ? 0.769 -2.326 13.142 1.00 94.81 80 VAL A O 1
ATOM 607 N N . SER A 1 81 ? -0.470 -2.111 15.001 1.00 97.00 81 SER A N 1
ATOM 608 C CA . SER A 1 81 ? -0.546 -3.546 15.280 1.00 97.00 81 SER A CA 1
ATOM 609 C C . SER A 1 81 ? -1.811 -3.943 16.037 1.00 97.00 81 SER A C 1
ATOM 611 O O . SER A 1 81 ? -2.670 -3.105 16.321 1.00 97.00 81 SER A O 1
ATOM 613 N N . GLY A 1 82 ? -1.917 -5.224 16.396 1.00 97.38 82 GLY A N 1
ATOM 614 C CA . GLY A 1 82 ? -2.968 -5.759 17.276 1.00 97.38 82 GLY A CA 1
ATOM 615 C C . GLY A 1 82 ? -4.150 -6.379 16.535 1.00 97.38 82 GLY A C 1
ATOM 616 O O . GLY A 1 82 ? -5.053 -6.929 17.159 1.00 97.38 82 GLY A O 1
ATOM 617 N N . THR A 1 83 ? -4.124 -6.320 15.207 1.00 98.12 83 THR A N 1
ATOM 618 C CA . THR A 1 83 ? -5.094 -6.943 14.305 1.00 98.12 83 THR A CA 1
ATOM 619 C C . THR A 1 83 ? -4.354 -7.428 13.061 1.00 98.12 83 THR A C 1
ATOM 621 O O . THR A 1 83 ? -3.337 -6.846 12.676 1.00 98.12 83 THR A O 1
ATOM 624 N N . TYR A 1 84 ? -4.856 -8.497 12.440 1.00 97.56 84 TYR A N 1
ATOM 625 C CA . TYR A 1 84 ? -4.145 -9.202 11.373 1.00 97.56 84 TYR A CA 1
ATOM 626 C C . TYR A 1 84 ? -3.778 -8.293 10.191 1.00 97.56 84 TYR A C 1
ATOM 628 O O . TYR A 1 84 ? -2.623 -8.294 9.770 1.00 97.56 84 TYR A O 1
ATOM 636 N N . ASN A 1 85 ? -4.708 -7.473 9.678 1.00 98.06 85 ASN A N 1
ATOM 637 C CA . ASN A 1 85 ? -4.411 -6.650 8.501 1.00 98.06 85 ASN A CA 1
ATOM 638 C C . ASN A 1 85 ? -3.453 -5.500 8.823 1.00 98.06 85 ASN A C 1
ATOM 640 O O . ASN A 1 85 ? -2.693 -5.079 7.954 1.00 98.06 85 ASN A O 1
ATOM 644 N N . ASN A 1 86 ? -3.451 -5.000 10.059 1.00 97.88 86 ASN A N 1
ATOM 645 C CA . ASN A 1 86 ? -2.479 -3.994 10.487 1.00 97.88 86 ASN A CA 1
ATOM 646 C C . ASN A 1 86 ? -1.080 -4.576 10.710 1.00 97.88 86 ASN A C 1
ATOM 648 O O . ASN A 1 86 ? -0.097 -3.927 10.348 1.00 97.88 86 ASN A O 1
ATOM 652 N N . ASP A 1 87 ? -0.983 -5.787 11.260 1.00 97.19 87 ASP A N 1
ATOM 653 C CA . ASP A 1 87 ? 0.296 -6.485 11.417 1.00 97.19 87 ASP A CA 1
ATOM 654 C C . ASP A 1 87 ? 0.913 -6.782 10.037 1.00 97.19 87 ASP A C 1
ATOM 656 O O . ASP A 1 87 ? 2.080 -6.466 9.792 1.00 97.19 87 ASP A O 1
ATOM 660 N N . GLU A 1 88 ? 0.094 -7.269 9.100 1.00 96.88 88 GLU A N 1
ATOM 661 C CA . GLU A 1 88 ? 0.456 -7.461 7.692 1.00 96.88 88 GLU A CA 1
ATOM 662 C C . GLU A 1 88 ? 0.877 -6.150 7.012 1.00 96.88 88 GLU A C 1
ATOM 664 O O . GLU A 1 88 ? 1.917 -6.096 6.355 1.00 96.88 88 GLU A O 1
ATOM 669 N N . PHE A 1 89 ? 0.117 -5.065 7.196 1.00 94.69 89 PHE A N 1
ATOM 670 C CA . PHE A 1 89 ? 0.439 -3.761 6.611 1.00 94.69 89 PHE A CA 1
ATOM 671 C C . PHE A 1 89 ? 1.770 -3.202 7.133 1.00 94.69 89 PHE A C 1
ATOM 673 O O . PHE A 1 89 ? 2.582 -2.693 6.356 1.00 94.69 89 PHE A O 1
ATOM 680 N N . SER A 1 90 ? 2.032 -3.336 8.435 1.00 93.06 90 SER A N 1
ATOM 681 C CA . SER A 1 90 ? 3.296 -2.919 9.048 1.00 93.06 90 SER A CA 1
ATOM 682 C C . SER A 1 90 ? 4.485 -3.748 8.554 1.00 93.06 90 SER A C 1
ATOM 684 O O . SER A 1 90 ? 5.536 -3.178 8.244 1.00 93.06 90 SER A O 1
ATOM 686 N N . ALA A 1 91 ? 4.328 -5.073 8.450 1.00 92.81 91 ALA A N 1
ATOM 687 C CA . ALA A 1 91 ? 5.355 -5.958 7.900 1.00 92.81 91 ALA A CA 1
ATOM 688 C C . ALA A 1 91 ? 5.653 -5.612 6.435 1.00 92.81 91 ALA A C 1
ATOM 690 O O . ALA A 1 91 ? 6.803 -5.341 6.080 1.00 92.81 91 ALA A O 1
ATOM 691 N N . PHE A 1 92 ? 4.604 -5.489 5.617 1.00 93.06 92 PHE A N 1
ATOM 692 C CA . PHE A 1 92 ? 4.718 -5.106 4.217 1.00 93.06 92 PHE A CA 1
ATOM 693 C C . PHE A 1 92 ? 5.448 -3.778 4.043 1.00 93.06 92 PHE A C 1
ATOM 695 O O . PHE A 1 92 ? 6.337 -3.683 3.201 1.00 93.06 92 PHE A O 1
ATOM 702 N N . LYS A 1 93 ? 5.099 -2.751 4.830 1.00 89.25 93 LYS A N 1
ATOM 703 C CA . LYS A 1 93 ? 5.733 -1.431 4.743 1.00 89.25 93 LYS A CA 1
ATOM 704 C C . LYS A 1 93 ? 7.241 -1.542 4.963 1.00 89.25 93 LYS A C 1
ATOM 706 O O . LYS A 1 93 ? 8.006 -1.065 4.128 1.00 89.25 93 LYS A O 1
ATOM 711 N N . LYS A 1 94 ? 7.665 -2.225 6.029 1.00 88.12 94 LYS A N 1
ATOM 712 C CA . LYS A 1 94 ? 9.083 -2.421 6.363 1.00 88.12 94 LYS A CA 1
ATOM 713 C C . LYS A 1 94 ? 9.853 -3.114 5.233 1.00 88.12 94 LYS A C 1
ATOM 715 O O . LYS A 1 94 ? 10.930 -2.654 4.850 1.00 88.12 94 LYS A O 1
ATOM 720 N N . ASP A 1 95 ? 9.295 -4.186 4.685 1.00 89.12 95 ASP A N 1
ATOM 721 C CA . ASP A 1 95 ? 9.948 -4.976 3.638 1.00 89.12 95 ASP A CA 1
ATOM 722 C C . ASP A 1 95 ? 9.916 -4.255 2.275 1.00 89.12 95 ASP A C 1
ATOM 724 O O . ASP A 1 95 ? 10.897 -4.279 1.520 1.00 89.12 95 ASP A O 1
ATOM 728 N N . SER A 1 96 ? 8.843 -3.505 2.002 1.00 88.19 96 SER A N 1
ATOM 729 C CA . SER A 1 96 ? 8.714 -2.655 0.815 1.00 88.19 96 SER A CA 1
ATOM 730 C C . SER A 1 96 ? 9.731 -1.516 0.820 1.00 88.19 96 SER A C 1
ATOM 732 O O . SER A 1 96 ? 10.364 -1.270 -0.201 1.00 88.19 96 SER A O 1
ATOM 734 N N . GLU A 1 97 ? 9.971 -0.870 1.966 1.00 87.25 97 GLU A N 1
ATOM 735 C CA . GLU A 1 97 ? 10.955 0.208 2.093 1.00 87.25 97 GLU A CA 1
ATOM 736 C C . GLU A 1 97 ? 12.373 -0.289 1.797 1.00 87.25 97 GLU A C 1
ATOM 738 O O . GLU A 1 97 ? 13.154 0.407 1.143 1.00 87.25 97 GLU A O 1
ATOM 743 N N . LYS A 1 98 ? 12.719 -1.496 2.262 1.00 87.44 98 LYS A N 1
ATOM 744 C CA . LYS A 1 98 ? 14.012 -2.120 1.956 1.00 87.44 98 LYS A CA 1
ATOM 745 C C . LYS A 1 98 ? 14.141 -2.383 0.456 1.00 87.44 98 LYS A C 1
ATOM 747 O O . LYS A 1 98 ? 15.109 -1.942 -0.160 1.00 87.44 98 LYS A O 1
ATOM 752 N N . THR A 1 99 ? 13.143 -3.041 -0.126 1.00 87.81 99 THR A N 1
ATOM 753 C CA . THR A 1 99 ? 13.140 -3.405 -1.549 1.00 87.81 99 THR A CA 1
ATOM 754 C C . THR A 1 99 ? 13.190 -2.167 -2.445 1.00 87.81 99 THR A C 1
ATOM 756 O O . THR A 1 99 ? 13.984 -2.100 -3.380 1.00 87.81 99 THR A O 1
ATOM 759 N N . GLN A 1 100 ? 12.407 -1.134 -2.126 1.00 87.81 100 GLN A N 1
ATOM 760 C CA . GLN A 1 100 ? 12.409 0.130 -2.862 1.00 87.81 100 GLN A CA 1
ATOM 761 C C . GLN A 1 100 ? 13.774 0.816 -2.817 1.00 87.81 100 GLN A C 1
ATOM 763 O O . GLN A 1 100 ? 14.230 1.293 -3.851 1.00 87.81 100 GLN A O 1
ATOM 768 N N . LYS A 1 101 ? 14.457 0.840 -1.664 1.00 90.88 101 LYS A N 1
ATOM 769 C CA . LYS A 1 101 ? 15.813 1.409 -1.561 1.00 90.88 101 LYS A CA 1
ATOM 770 C C . LYS A 1 101 ? 16.818 0.656 -2.431 1.00 90.88 101 LYS A C 1
ATOM 772 O O . LYS A 1 101 ? 17.649 1.284 -3.085 1.00 90.88 101 LYS A O 1
ATOM 777 N N . GLU A 1 102 ? 16.743 -0.672 -2.460 1.00 91.25 102 GLU A N 1
ATOM 778 C CA . GLU A 1 102 ? 17.614 -1.505 -3.295 1.00 91.25 102 GLU A CA 1
ATOM 779 C C . GLU A 1 102 ? 17.367 -1.260 -4.790 1.00 91.25 102 GLU A C 1
ATOM 781 O O . GLU A 1 102 ? 18.314 -1.010 -5.540 1.00 91.25 102 GLU A O 1
ATOM 786 N N . VAL A 1 103 ? 16.101 -1.244 -5.218 1.00 90.62 103 VAL A N 1
ATOM 787 C CA . VAL A 1 103 ? 15.720 -0.951 -6.610 1.00 90.62 103 VAL A CA 1
ATOM 788 C C . VAL A 1 103 ? 16.104 0.477 -6.995 1.00 90.62 103 VAL A C 1
ATOM 790 O O . VAL A 1 103 ? 16.684 0.689 -8.058 1.00 90.62 103 VAL A O 1
ATOM 793 N N . GLN A 1 104 ? 15.858 1.458 -6.125 1.00 91.38 104 GLN A N 1
ATOM 794 C CA . GLN A 1 104 ? 16.232 2.851 -6.362 1.00 91.38 104 GLN A CA 1
ATOM 795 C C . GLN A 1 104 ? 17.745 2.991 -6.545 1.00 91.38 104 GLN A C 1
ATOM 797 O O . GLN A 1 104 ? 18.186 3.681 -7.463 1.00 91.38 104 GLN A O 1
ATOM 802 N N . LYS A 1 105 ? 18.548 2.299 -5.728 1.00 94.88 105 LYS A N 1
ATOM 803 C CA . LYS A 1 105 ? 20.005 2.273 -5.888 1.00 94.88 105 LYS A CA 1
ATOM 804 C C . LYS A 1 105 ? 20.410 1.696 -7.244 1.00 94.88 105 LYS A C 1
ATOM 806 O O . LYS A 1 105 ? 21.178 2.334 -7.956 1.00 94.88 105 LYS A O 1
ATOM 811 N N . LYS A 1 106 ? 19.853 0.546 -7.639 1.00 94.25 106 LYS A N 1
ATOM 812 C CA . LYS A 1 106 ? 20.125 -0.062 -8.956 1.00 94.25 106 LYS A CA 1
ATOM 813 C C . LYS A 1 106 ? 19.762 0.876 -10.107 1.00 94.25 106 LYS A C 1
ATOM 815 O O . LYS A 1 106 ? 20.514 0.978 -11.070 1.00 94.25 106 LYS A O 1
ATOM 820 N N . VAL A 1 107 ? 18.631 1.575 -9.999 1.00 92.62 107 VAL A N 1
ATOM 821 C CA . VAL A 1 107 ? 18.186 2.567 -10.985 1.00 92.62 107 VAL A CA 1
ATOM 822 C C . VAL A 1 107 ? 19.160 3.743 -11.069 1.00 92.62 107 VAL A C 1
ATOM 824 O O . VAL A 1 107 ? 19.561 4.106 -12.172 1.00 92.62 107 VAL A O 1
ATOM 827 N N . MET A 1 108 ? 19.581 4.308 -9.934 1.00 94.62 108 MET A N 1
ATOM 828 C CA . MET A 1 108 ? 20.555 5.407 -9.904 1.00 94.62 108 MET A CA 1
ATOM 829 C C . MET A 1 108 ? 21.914 4.981 -10.473 1.00 94.62 108 MET A C 1
ATOM 831 O O . MET A 1 108 ? 22.506 5.718 -11.264 1.00 94.62 108 MET A O 1
ATOM 835 N N . ASP A 1 109 ? 22.386 3.779 -10.132 1.00 96.38 109 ASP A N 1
ATOM 836 C CA . ASP A 1 109 ? 23.632 3.218 -10.662 1.00 96.38 109 ASP A CA 1
ATOM 837 C C . ASP A 1 109 ? 23.536 3.001 -12.179 1.00 96.38 109 ASP A C 1
ATOM 839 O O . ASP A 1 109 ? 24.467 3.328 -12.916 1.00 96.38 109 ASP A O 1
ATOM 843 N N . PHE A 1 110 ? 22.404 2.479 -12.661 1.00 96.31 110 PHE A N 1
ATOM 844 C CA . PHE A 1 110 ? 22.150 2.287 -14.087 1.00 96.31 110 PHE A CA 1
ATOM 845 C C . PHE A 1 110 ? 22.144 3.618 -14.839 1.00 96.31 110 PHE A C 1
ATOM 847 O O . PHE A 1 110 ? 22.815 3.743 -15.863 1.00 96.31 110 PHE A O 1
ATOM 854 N N . GLN A 1 111 ? 21.422 4.617 -14.328 1.00 93.12 111 GLN A N 1
ATOM 855 C CA . GLN A 1 111 ? 21.372 5.951 -14.922 1.00 93.12 111 GLN A CA 1
ATOM 856 C C . GLN A 1 111 ? 22.762 6.587 -14.959 1.00 93.12 111 GLN A C 1
ATOM 858 O O . GLN A 1 111 ? 23.187 7.042 -16.015 1.00 93.12 111 GLN A O 1
ATOM 863 N N . SER A 1 112 ? 23.503 6.547 -13.850 1.00 95.56 112 SER A N 1
ATOM 864 C CA . SER A 1 112 ? 24.847 7.130 -13.768 1.00 95.56 112 SER A CA 1
ATOM 865 C C . SER A 1 112 ? 25.825 6.472 -14.745 1.00 95.56 112 SER A C 1
ATOM 867 O O . SER A 1 112 ? 26.588 7.167 -15.410 1.00 95.56 112 SER A O 1
ATOM 869 N N . LYS A 1 113 ? 25.781 5.139 -14.880 1.00 96.88 113 LYS A N 1
ATOM 870 C CA . LYS A 1 113 ? 26.667 4.389 -15.788 1.00 96.88 113 LYS A CA 1
ATOM 871 C C . LYS A 1 113 ? 26.337 4.597 -17.264 1.00 96.88 113 LYS A C 1
ATOM 873 O O . LYS A 1 113 ? 27.244 4.600 -18.088 1.00 96.88 113 LYS A O 1
ATOM 878 N N . ASN A 1 114 ? 25.056 4.749 -17.603 1.00 96.81 114 ASN A N 1
ATOM 879 C CA . ASN A 1 114 ? 24.600 4.741 -18.995 1.00 96.81 114 ASN A CA 1
ATOM 880 C C . ASN A 1 114 ? 24.228 6.126 -19.541 1.00 96.81 114 ASN A C 1
ATOM 882 O O . ASN A 1 114 ? 23.903 6.231 -20.720 1.00 96.81 114 ASN A O 1
ATOM 886 N N . MET A 1 115 ? 24.294 7.194 -18.736 1.00 94.88 115 MET A N 1
ATOM 887 C CA . MET A 1 115 ? 23.912 8.548 -19.162 1.00 94.88 115 MET A CA 1
ATOM 888 C C . MET A 1 115 ? 24.692 9.020 -20.395 1.00 94.88 115 MET A C 1
ATOM 890 O O . MET A 1 115 ? 24.092 9.498 -21.355 1.00 94.88 115 MET A O 1
ATOM 894 N N . ALA A 1 116 ? 26.018 8.847 -20.399 1.00 96.31 116 ALA A N 1
ATOM 895 C CA . ALA A 1 116 ? 26.856 9.234 -21.533 1.00 96.31 116 ALA A CA 1
ATOM 896 C C . ALA A 1 116 ? 26.515 8.426 -22.797 1.00 96.31 116 ALA A C 1
ATOM 898 O O . ALA A 1 116 ? 26.302 9.010 -23.857 1.00 96.31 116 ALA A O 1
ATOM 899 N N . ALA A 1 117 ? 26.371 7.103 -22.660 1.00 96.00 117 ALA A N 1
ATOM 900 C CA . ALA A 1 117 ? 26.015 6.212 -23.762 1.00 96.00 117 ALA A CA 1
ATOM 901 C C . ALA A 1 117 ? 24.626 6.529 -24.341 1.00 96.00 117 ALA A C 1
ATOM 903 O O . ALA A 1 117 ? 24.453 6.541 -25.557 1.00 96.00 117 ALA A O 1
ATOM 904 N N . MET A 1 118 ? 23.646 6.840 -23.487 1.00 95.50 118 MET A N 1
ATOM 905 C CA . MET A 1 118 ? 22.307 7.241 -23.917 1.00 95.50 118 MET A CA 1
ATOM 906 C C . MET A 1 118 ? 22.338 8.575 -24.677 1.00 95.50 118 MET A C 1
ATOM 908 O O . MET A 1 118 ? 21.732 8.685 -25.740 1.00 95.50 118 MET A O 1
ATOM 912 N N . ASN A 1 119 ? 23.073 9.573 -24.176 1.00 95.69 119 ASN A N 1
ATOM 913 C CA . ASN A 1 119 ? 23.202 10.880 -24.831 1.00 95.69 119 ASN A CA 1
ATOM 914 C C . ASN A 1 119 ? 23.899 10.772 -26.196 1.00 95.69 119 ASN A C 1
ATOM 916 O O . ASN A 1 119 ? 23.470 11.387 -27.178 1.00 95.69 119 ASN A O 1
ATOM 920 N N . GLU A 1 120 ? 24.961 9.970 -26.276 1.00 97.69 120 GLU A N 1
ATOM 921 C CA . GLU A 1 120 ? 25.673 9.705 -27.523 1.00 97.69 120 GLU A CA 1
ATOM 922 C C . GLU A 1 120 ? 24.780 8.973 -28.531 1.00 97.69 120 GLU A C 1
ATOM 924 O O . GLU A 1 120 ? 24.673 9.401 -29.683 1.00 97.69 120 GLU A O 1
ATOM 929 N N . ALA A 1 121 ? 24.083 7.920 -28.094 1.00 96.88 121 ALA A N 1
ATOM 930 C CA . ALA A 1 121 ? 23.158 7.172 -28.936 1.00 96.88 121 ALA A CA 1
ATOM 931 C C . ALA A 1 121 ? 22.014 8.060 -29.450 1.00 96.88 121 ALA A C 1
ATOM 933 O O . ALA A 1 121 ? 21.673 7.994 -30.630 1.00 96.88 121 ALA A O 1
ATOM 934 N N . GLN A 1 122 ? 21.478 8.955 -28.613 1.00 95.69 122 GLN A N 1
ATOM 935 C CA . GLN A 1 122 ? 20.455 9.923 -29.015 1.00 95.69 122 GLN A CA 1
ATOM 936 C C . GLN A 1 122 ? 20.976 10.895 -30.083 1.00 95.69 122 GLN A C 1
ATOM 938 O O . GLN A 1 122 ? 20.293 11.146 -31.076 1.00 95.69 122 GLN A O 1
ATOM 943 N N . THR A 1 123 ? 22.203 11.396 -29.914 1.00 97.25 123 THR A N 1
ATOM 944 C CA . THR A 1 123 ? 22.856 12.301 -30.876 1.00 97.25 123 THR A CA 1
ATOM 945 C C . THR A 1 123 ? 23.087 11.612 -32.219 1.00 97.25 123 THR A C 1
ATOM 947 O O . THR A 1 123 ? 22.818 12.182 -33.275 1.00 97.25 123 THR A O 1
ATOM 950 N N . LYS A 1 124 ? 23.543 10.355 -32.183 1.00 97.56 124 LYS A N 1
ATOM 951 C CA . LYS A 1 124 ? 23.821 9.536 -33.371 1.00 97.56 124 LYS A CA 1
ATOM 952 C C . LYS A 1 124 ? 22.578 8.868 -33.966 1.00 97.56 124 LYS A C 1
ATOM 954 O O . LYS A 1 124 ? 22.692 8.213 -34.998 1.00 97.56 124 LYS A O 1
ATOM 959 N N . LYS A 1 125 ? 21.405 9.021 -33.338 1.00 96.94 125 LYS A N 1
ATOM 960 C CA . LYS A 1 125 ? 20.170 8.285 -33.668 1.00 96.94 125 LYS A CA 1
ATOM 961 C C . LYS A 1 125 ? 20.381 6.762 -33.707 1.00 96.94 125 LYS A C 1
ATOM 963 O O . LYS A 1 125 ? 19.757 6.060 -34.501 1.00 96.94 125 LYS A O 1
ATOM 968 N N . ASP A 1 126 ? 21.254 6.248 -32.842 1.00 97.62 126 ASP A N 1
ATOM 969 C CA . ASP A 1 126 ? 21.510 4.817 -32.689 1.00 97.62 126 ASP A CA 1
ATOM 970 C C . ASP A 1 126 ? 20.341 4.157 -31.948 1.00 97.62 126 ASP A C 1
ATOM 972 O O . ASP A 1 126 ? 20.311 4.017 -30.722 1.00 97.62 126 ASP A O 1
ATOM 976 N N . THR A 1 127 ? 19.347 3.754 -32.732 1.00 97.00 127 THR A N 1
ATOM 977 C CA . THR A 1 127 ? 18.132 3.109 -32.229 1.00 97.00 127 THR A CA 1
ATOM 978 C C . THR A 1 127 ? 18.403 1.758 -31.567 1.00 97.00 127 THR A C 1
ATOM 980 O O . THR A 1 127 ? 17.646 1.365 -30.681 1.00 97.00 127 THR A O 1
ATOM 983 N N . VAL A 1 128 ? 19.481 1.054 -31.931 1.00 97.81 128 VAL A N 1
ATOM 984 C CA . VAL A 1 128 ? 19.823 -0.246 -31.336 1.00 97.81 128 VAL A CA 1
ATOM 985 C C . VAL A 1 128 ? 20.261 -0.048 -29.889 1.00 97.81 128 VAL A C 1
ATOM 987 O O . VAL A 1 128 ? 19.720 -0.696 -28.987 1.00 97.81 128 VAL A O 1
ATOM 990 N N . THR A 1 129 ? 21.177 0.892 -29.652 1.00 96.56 129 THR A N 1
ATOM 991 C CA . THR A 1 129 ? 21.652 1.215 -28.301 1.00 96.56 129 THR A CA 1
ATOM 992 C C . THR A 1 129 ? 20.541 1.818 -27.444 1.00 96.56 129 THR A C 1
ATOM 994 O O . THR A 1 129 ? 20.360 1.394 -26.301 1.00 96.56 129 THR A O 1
ATOM 997 N N . ILE A 1 130 ? 19.732 2.728 -28.001 1.00 96.69 130 ILE A N 1
ATOM 998 C CA . ILE A 1 130 ? 18.574 3.310 -27.300 1.00 96.69 130 ILE A CA 1
ATOM 999 C C . ILE A 1 130 ? 17.607 2.210 -26.842 1.00 96.69 130 ILE A C 1
ATOM 1001 O O . ILE A 1 130 ? 17.266 2.132 -25.661 1.00 96.69 130 ILE A O 1
ATOM 1005 N N . ASN A 1 131 ? 17.192 1.320 -27.749 1.00 96.75 131 ASN A N 1
ATOM 1006 C CA . ASN A 1 131 ? 16.238 0.256 -27.430 1.00 96.75 131 ASN A CA 1
ATOM 1007 C C . ASN A 1 131 ? 16.796 -0.731 -26.399 1.00 96.75 131 ASN A C 1
ATOM 1009 O O . ASN A 1 131 ? 16.060 -1.187 -25.520 1.00 96.75 131 ASN A O 1
ATOM 1013 N N . LYS A 1 132 ? 18.097 -1.040 -26.472 1.00 96.88 132 LYS A N 1
ATOM 1014 C CA . LYS A 1 132 ? 18.777 -1.876 -25.478 1.00 96.88 132 LYS A CA 1
ATOM 1015 C C . LYS A 1 132 ? 18.710 -1.244 -24.084 1.00 96.88 132 LYS A C 1
ATOM 1017 O O . LYS A 1 132 ? 18.219 -1.887 -23.156 1.00 96.88 132 LYS A O 1
ATOM 1022 N N . LEU A 1 133 ? 19.138 0.012 -23.944 1.00 96.19 133 LEU A N 1
ATOM 1023 C CA . LEU A 1 133 ? 19.158 0.713 -22.655 1.00 96.19 133 LEU A CA 1
ATOM 1024 C C . LEU A 1 133 ? 17.748 0.899 -22.078 1.00 96.19 133 LEU A C 1
ATOM 1026 O O . LEU A 1 133 ? 17.535 0.685 -20.884 1.00 96.19 133 LEU A O 1
ATOM 1030 N N . MET A 1 134 ? 16.761 1.209 -22.923 1.00 93.62 134 MET A N 1
ATOM 1031 C CA . MET A 1 134 ? 15.355 1.301 -22.514 1.00 93.62 134 MET A CA 1
ATOM 1032 C C . MET A 1 134 ? 14.808 -0.039 -22.004 1.00 93.62 134 MET A C 1
ATOM 1034 O O . MET A 1 134 ? 14.073 -0.076 -21.013 1.00 93.62 134 MET A O 1
ATOM 1038 N N . LYS A 1 135 ? 15.180 -1.156 -22.643 1.00 94.38 135 LYS A N 1
ATOM 1039 C CA . LYS A 1 135 ? 14.777 -2.499 -22.206 1.00 94.38 135 LYS A CA 1
ATOM 1040 C C . LYS A 1 135 ? 15.392 -2.857 -20.854 1.00 94.38 135 LYS A C 1
ATOM 1042 O O . LYS A 1 135 ? 14.674 -3.343 -19.984 1.00 94.38 135 LYS A O 1
ATOM 1047 N N . GLU A 1 136 ? 16.682 -2.592 -20.659 1.00 93.69 136 GLU A N 1
ATOM 1048 C CA . GLU A 1 136 ? 17.368 -2.824 -19.380 1.00 93.69 136 GLU A CA 1
ATOM 1049 C C . GLU A 1 136 ? 16.755 -1.981 -18.251 1.00 93.69 136 GLU A C 1
ATOM 1051 O O . GLU A 1 136 ? 16.435 -2.507 -17.183 1.00 93.69 136 GLU A O 1
ATOM 1056 N N . TYR A 1 137 ? 16.470 -0.704 -18.518 1.00 90.81 137 TYR A N 1
ATOM 1057 C CA . TYR A 1 137 ? 15.779 0.172 -17.573 1.00 90.81 1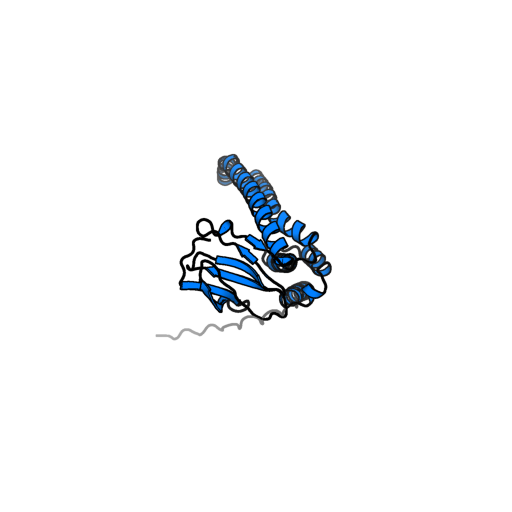37 TYR A CA 1
ATOM 1058 C C . TYR A 1 137 ? 14.372 -0.336 -17.217 1.00 90.81 137 TYR A C 1
ATOM 1060 O O . TYR A 1 137 ? 13.987 -0.356 -16.047 1.00 90.81 137 TYR A O 1
ATOM 1068 N N . THR A 1 138 ? 13.622 -0.829 -18.206 1.00 88.44 138 THR A N 1
ATOM 1069 C CA . THR A 1 138 ? 12.287 -1.414 -17.993 1.00 88.44 138 THR A CA 1
ATOM 1070 C C . THR A 1 138 ? 12.340 -2.645 -17.083 1.00 88.44 138 THR A C 1
ATOM 1072 O O . THR A 1 138 ? 11.440 -2.846 -16.268 1.00 88.44 138 THR A O 1
ATOM 1075 N N . VAL A 1 139 ? 13.384 -3.476 -17.185 1.00 89.69 139 VAL A N 1
ATOM 1076 C CA . VAL A 1 139 ? 13.569 -4.633 -16.289 1.00 89.69 139 VAL A CA 1
ATOM 1077 C C . VAL A 1 139 ? 13.764 -4.173 -14.841 1.00 89.69 139 VAL A C 1
ATOM 1079 O O . VAL A 1 139 ? 13.111 -4.713 -13.949 1.00 89.69 139 VAL A O 1
ATOM 1082 N N . LEU A 1 140 ? 14.576 -3.135 -14.608 1.00 88.62 140 LEU A N 1
ATOM 1083 C CA . LEU A 1 140 ? 14.781 -2.564 -13.269 1.00 88.62 140 LEU A CA 1
ATOM 1084 C C . LEU A 1 140 ? 13.491 -1.976 -12.683 1.00 88.62 140 LEU A C 1
ATOM 1086 O O . LEU A 1 140 ? 13.195 -2.179 -11.508 1.00 88.62 140 LEU A O 1
ATOM 1090 N N . GLN A 1 141 ? 12.686 -1.292 -13.501 1.00 81.69 141 GLN A N 1
ATOM 1091 C CA . GLN A 1 141 ? 11.382 -0.785 -13.061 1.00 81.69 141 GLN A CA 1
ATOM 1092 C C . GLN A 1 141 ? 10.418 -1.918 -12.681 1.00 81.69 141 GLN A C 1
ATOM 1094 O O . GLN A 1 141 ? 9.716 -1.829 -11.671 1.00 81.69 141 GLN A O 1
ATOM 1099 N N . LYS A 1 142 ? 10.399 -3.007 -13.461 1.00 84.00 142 LYS A N 1
ATOM 1100 C CA . LYS A 1 142 ? 9.562 -4.181 -13.175 1.00 84.00 142 LYS A CA 1
ATOM 1101 C C . LYS A 1 142 ? 9.956 -4.878 -11.875 1.00 84.00 142 LYS A C 1
ATOM 1103 O O . LYS A 1 142 ? 9.072 -5.392 -11.197 1.00 84.00 142 LYS A O 1
ATOM 1108 N N . GLU A 1 143 ? 11.235 -4.863 -11.502 1.00 84.94 143 GLU A N 1
ATOM 1109 C CA . GLU A 1 143 ? 11.704 -5.431 -10.231 1.00 84.94 143 GLU A CA 1
ATOM 1110 C C . GLU A 1 143 ? 10.993 -4.786 -9.027 1.00 84.94 143 GLU A C 1
ATOM 1112 O O . GLU A 1 143 ? 10.491 -5.496 -8.155 1.00 84.94 143 GLU A O 1
ATOM 1117 N N . GLY A 1 144 ? 10.847 -3.454 -9.029 1.00 78.06 144 GLY A N 1
ATOM 1118 C CA . GLY A 1 144 ? 10.130 -2.726 -7.975 1.00 78.06 144 GLY A CA 1
ATOM 1119 C C . GLY A 1 144 ? 8.641 -3.079 -7.887 1.00 78.06 144 GLY A C 1
ATOM 1120 O O . GLY A 1 144 ? 8.095 -3.201 -6.792 1.00 78.06 144 GLY A O 1
ATOM 1121 N N . MET A 1 145 ? 7.990 -3.310 -9.029 1.00 78.81 145 MET A N 1
ATOM 1122 C CA . MET A 1 145 ? 6.579 -3.719 -9.083 1.00 78.81 145 MET A CA 1
ATOM 1123 C C . MET A 1 145 ? 6.365 -5.190 -8.705 1.00 78.81 145 MET A C 1
ATOM 1125 O O . MET A 1 145 ? 5.300 -5.560 -8.199 1.00 78.81 145 MET A O 1
ATOM 1129 N N . ASN A 1 146 ? 7.367 -6.041 -8.935 1.00 87.25 146 ASN A N 1
ATOM 1130 C CA . ASN A 1 146 ? 7.257 -7.471 -8.678 1.00 87.25 146 ASN A CA 1
ATOM 1131 C C . ASN A 1 146 ? 7.021 -7.764 -7.193 1.00 87.25 146 ASN A C 1
ATOM 1133 O O . ASN A 1 146 ? 6.234 -8.647 -6.876 1.00 87.25 146 ASN A O 1
ATOM 1137 N N . TYR A 1 147 ? 7.616 -6.979 -6.292 1.00 88.25 147 TYR A N 1
ATOM 1138 C CA . TYR A 1 147 ? 7.427 -7.132 -4.848 1.00 88.25 147 TYR A CA 1
ATOM 1139 C C . TYR A 1 147 ? 5.952 -7.057 -4.423 1.00 88.25 147 TYR A C 1
ATOM 1141 O O . TYR A 1 147 ? 5.456 -7.957 -3.748 1.00 88.25 147 TYR A O 1
ATOM 1149 N N . TYR A 1 148 ? 5.227 -6.028 -4.879 1.00 90.88 148 TYR A N 1
ATOM 1150 C CA . TYR A 1 148 ? 3.792 -5.875 -4.609 1.00 90.88 148 TYR A CA 1
ATOM 1151 C C . TYR A 1 148 ? 3.009 -7.089 -5.097 1.00 90.88 148 TYR A C 1
ATOM 1153 O O . TYR A 1 148 ? 2.127 -7.598 -4.410 1.00 90.88 148 TYR A O 1
ATOM 1161 N N . THR A 1 149 ? 3.366 -7.567 -6.286 1.00 91.88 149 THR A N 1
ATOM 1162 C CA . THR A 1 149 ? 2.655 -8.671 -6.914 1.00 91.88 149 THR A CA 1
ATOM 1163 C C . THR A 1 149 ? 2.911 -9.996 -6.195 1.00 91.88 149 THR A C 1
ATOM 1165 O O . THR A 1 149 ? 1.969 -10.736 -5.938 1.00 91.88 149 THR A O 1
ATOM 1168 N N . VAL A 1 150 ? 4.160 -10.269 -5.810 1.00 94.00 150 VAL A N 1
ATOM 1169 C CA . VAL A 1 150 ? 4.543 -11.465 -5.043 1.00 94.00 150 VAL A CA 1
ATOM 1170 C C . VAL A 1 150 ? 3.882 -11.469 -3.668 1.00 94.00 150 VAL A C 1
ATOM 1172 O O . VAL A 1 150 ? 3.412 -12.512 -3.220 1.00 94.00 150 VAL A O 1
ATOM 1175 N N . TYR A 1 151 ? 3.805 -10.318 -2.997 1.00 95.75 151 TYR A N 1
ATOM 1176 C CA . TYR A 1 151 ? 3.063 -10.219 -1.742 1.00 95.75 151 TYR A CA 1
ATOM 1177 C C . TYR A 1 151 ? 1.582 -10.565 -1.957 1.00 95.75 151 TYR A C 1
ATOM 1179 O O . TYR A 1 151 ? 1.034 -11.418 -1.262 1.00 95.75 151 TYR A O 1
ATOM 1187 N N . ALA A 1 152 ? 0.949 -9.971 -2.969 1.00 96.25 152 ALA A N 1
ATOM 1188 C CA . ALA A 1 152 ? -0.459 -10.209 -3.264 1.00 96.25 152 ALA A CA 1
ATOM 1189 C C . ALA A 1 152 ? -0.763 -11.690 -3.586 1.00 96.25 152 ALA A C 1
ATOM 1191 O O . ALA A 1 152 ? -1.786 -12.220 -3.160 1.00 96.25 152 ALA A O 1
ATOM 1192 N N . GLU A 1 153 ? 0.145 -12.384 -4.278 1.00 95.81 153 GLU A N 1
ATOM 1193 C CA . GLU A 1 153 ? 0.027 -13.819 -4.583 1.00 95.81 153 GLU A CA 1
ATOM 1194 C C . GLU A 1 153 ? 0.125 -14.720 -3.340 1.00 95.81 153 GLU A C 1
ATOM 1196 O O . GLU A 1 153 ? -0.500 -15.779 -3.307 1.00 95.81 153 GLU A O 1
ATOM 1201 N N . ASN A 1 154 ? 0.888 -14.315 -2.320 1.00 96.94 154 ASN A N 1
ATOM 1202 C CA . ASN A 1 154 ? 1.178 -15.150 -1.148 1.00 96.94 154 ASN A CA 1
ATOM 1203 C C . ASN A 1 154 ? 0.339 -14.805 0.094 1.00 96.94 154 ASN A C 1
ATOM 1205 O O . ASN A 1 154 ? 0.328 -15.574 1.055 1.00 96.94 154 ASN A O 1
ATOM 1209 N N . HIS A 1 155 ? -0.385 -13.683 0.084 1.00 97.88 155 HIS A N 1
ATOM 1210 C CA . HIS A 1 155 ? -1.149 -13.187 1.234 1.00 97.88 155 HIS A CA 1
ATOM 1211 C C . HIS A 1 155 ? -2.646 -12.990 0.908 1.00 97.88 155 HIS A C 1
ATOM 1213 O O . HIS A 1 155 ? -3.193 -11.906 1.123 1.00 97.88 155 HIS A O 1
ATOM 1219 N N . PRO A 1 156 ? -3.375 -14.018 0.427 1.00 97.81 156 PRO A N 1
ATOM 1220 C CA . PRO A 1 156 ? -4.760 -13.874 -0.052 1.00 97.81 156 PRO A CA 1
ATOM 1221 C C . PRO A 1 156 ? -5.776 -13.448 1.020 1.00 97.81 156 PRO A C 1
ATOM 1223 O O . PRO A 1 156 ? -6.883 -13.022 0.695 1.00 97.81 156 PRO A O 1
ATOM 1226 N N . LYS A 1 157 ? -5.416 -13.573 2.303 1.00 97.75 157 LYS A N 1
ATOM 1227 C CA . LYS A 1 157 ? -6.244 -13.172 3.451 1.00 97.75 157 LYS A CA 1
ATOM 1228 C C . LYS A 1 157 ? -6.014 -11.729 3.893 1.00 97.75 157 LYS A C 1
ATOM 1230 O O . LYS A 1 157 ? -6.796 -11.217 4.689 1.00 97.75 157 LYS A O 1
ATOM 1235 N N . SER A 1 158 ? -4.947 -11.091 3.418 1.00 98.00 158 SER A N 1
ATOM 1236 C CA . SER A 1 158 ? -4.618 -9.713 3.766 1.00 98.00 158 SER A CA 1
ATOM 1237 C C . SER A 1 158 ? -5.474 -8.751 2.949 1.00 98.00 158 SER A C 1
ATOM 1239 O O . SER A 1 158 ? -5.500 -8.806 1.720 1.00 98.00 158 SER A O 1
ATOM 1241 N N . PHE A 1 159 ? -6.141 -7.810 3.613 1.00 97.94 159 PHE A N 1
ATOM 1242 C CA . PHE A 1 159 ? -6.853 -6.706 2.971 1.00 97.94 159 PHE A CA 1
ATOM 1243 C C . PHE A 1 159 ? -5.922 -5.876 2.077 1.00 97.94 159 PHE A C 1
ATOM 1245 O O . PHE A 1 159 ? -6.356 -5.318 1.068 1.00 97.94 159 PHE A O 1
ATOM 1252 N N . LEU A 1 160 ? -4.623 -5.848 2.393 1.00 96.81 160 LEU A N 1
ATOM 1253 C CA . LEU A 1 160 ? -3.623 -5.198 1.558 1.00 96.81 160 LEU A CA 1
ATOM 1254 C C . LEU A 1 160 ? -3.528 -5.826 0.162 1.00 96.81 160 LEU A C 1
ATOM 1256 O O . LEU A 1 160 ? -3.314 -5.103 -0.806 1.00 96.81 160 LEU A O 1
ATOM 1260 N N . THR A 1 161 ? -3.766 -7.132 0.026 1.00 97.94 161 THR A N 1
ATOM 1261 C CA . THR A 1 161 ? -3.830 -7.800 -1.282 1.00 97.94 161 THR A CA 1
ATOM 1262 C C . THR A 1 161 ? -4.937 -7.206 -2.145 1.00 97.94 161 THR A C 1
ATOM 1264 O O . THR A 1 161 ? -4.701 -6.919 -3.315 1.00 97.94 161 THR A O 1
ATOM 1267 N N . ALA A 1 162 ? -6.115 -6.918 -1.580 1.00 97.56 162 ALA A N 1
ATOM 1268 C CA . ALA A 1 162 ? -7.187 -6.257 -2.324 1.00 97.56 162 ALA A CA 1
ATOM 1269 C C . ALA A 1 162 ? -6.787 -4.835 -2.768 1.00 97.56 162 ALA A C 1
ATOM 1271 O O . ALA A 1 162 ? -7.003 -4.475 -3.924 1.00 97.56 162 ALA A O 1
ATOM 1272 N N . LEU A 1 163 ? -6.137 -4.053 -1.897 1.00 95.50 163 LEU A N 1
ATOM 1273 C CA . LEU A 1 163 ? -5.624 -2.720 -2.250 1.00 95.50 163 LEU A CA 1
ATOM 1274 C C . LEU A 1 163 ? -4.577 -2.780 -3.373 1.00 95.50 163 LEU A C 1
ATOM 1276 O O . LEU A 1 163 ? -4.618 -1.977 -4.305 1.00 95.50 163 LEU A O 1
ATOM 1280 N N . ILE A 1 164 ? -3.655 -3.744 -3.308 1.00 95.50 164 ILE A N 1
ATOM 1281 C CA . ILE A 1 164 ? -2.628 -3.941 -4.336 1.00 95.50 164 ILE A CA 1
ATOM 1282 C C . ILE A 1 164 ? -3.279 -4.301 -5.671 1.00 95.50 164 ILE A C 1
ATOM 1284 O O . ILE A 1 164 ? -2.972 -3.670 -6.680 1.00 95.50 164 ILE A O 1
ATOM 1288 N N . VAL A 1 165 ? -4.205 -5.263 -5.680 1.00 96.75 165 VAL A N 1
ATOM 1289 C CA . VAL A 1 165 ? -4.913 -5.691 -6.895 1.00 96.75 165 VAL A CA 1
ATOM 1290 C C . VAL A 1 165 ? -5.698 -4.537 -7.518 1.00 96.75 165 VAL A C 1
ATOM 1292 O O . VAL A 1 165 ? -5.659 -4.365 -8.734 1.00 96.75 165 VAL A O 1
ATOM 1295 N N . GLU A 1 166 ? -6.370 -3.706 -6.716 1.00 94.75 166 GLU A N 1
ATOM 1296 C CA . GLU A 1 166 ? -7.025 -2.500 -7.232 1.00 94.75 166 GLU A CA 1
ATOM 1297 C C . GLU A 1 166 ? -6.020 -1.537 -7.882 1.00 94.75 166 GLU A C 1
ATOM 1299 O O . GLU A 1 166 ? -6.280 -1.022 -8.974 1.00 94.75 166 GLU A O 1
ATOM 1304 N N . GLY A 1 167 ? -4.864 -1.328 -7.246 1.00 92.25 167 GLY A N 1
ATOM 1305 C CA . GLY A 1 167 ? -3.788 -0.487 -7.766 1.00 92.25 167 GLY A CA 1
ATOM 1306 C C . GLY A 1 167 ? -3.167 -1.009 -9.065 1.00 92.25 167 GLY A C 1
ATOM 1307 O O . GLY A 1 167 ? -2.787 -0.206 -9.919 1.00 92.25 167 GLY A O 1
ATOM 1308 N N . MET A 1 168 ? -3.120 -2.330 -9.270 1.00 93.19 168 MET A N 1
ATOM 1309 C CA . MET A 1 168 ? -2.574 -2.942 -10.491 1.00 93.19 168 MET A CA 1
ATOM 1310 C C . MET A 1 168 ? -3.331 -2.522 -11.761 1.00 93.19 168 MET A C 1
ATOM 1312 O O . MET A 1 168 ? -2.723 -2.466 -12.827 1.00 93.19 168 MET A O 1
ATOM 1316 N N . PHE A 1 169 ? -4.616 -2.157 -11.670 1.00 92.50 169 PHE A N 1
ATOM 1317 C CA . PHE A 1 169 ? -5.370 -1.619 -12.814 1.00 92.50 169 PHE A CA 1
ATOM 1318 C C . PHE A 1 169 ? -4.871 -0.255 -13.294 1.00 92.50 169 PHE A C 1
ATOM 1320 O O . PHE A 1 169 ? -5.087 0.091 -14.451 1.00 92.50 169 PHE A O 1
ATOM 1327 N N . ASN A 1 170 ? -4.224 0.517 -12.420 1.00 88.31 170 ASN A N 1
ATOM 1328 C CA . ASN A 1 170 ? -3.723 1.854 -12.738 1.00 88.31 170 ASN A CA 1
ATOM 1329 C C . ASN A 1 170 ? -2.291 1.818 -13.302 1.00 88.31 170 ASN A C 1
ATOM 1331 O O . ASN A 1 170 ? -1.704 2.867 -13.568 1.00 88.31 170 ASN A O 1
ATOM 1335 N N . MET A 1 171 ? -1.702 0.627 -13.461 1.00 85.38 171 MET A N 1
ATOM 1336 C CA . MET A 1 171 ? -0.403 0.473 -14.113 1.00 85.38 171 MET A CA 1
ATOM 1337 C C . MET A 1 171 ? -0.511 0.813 -15.610 1.00 85.38 171 MET A C 1
ATOM 1339 O O . MET A 1 171 ? -1.536 0.512 -16.217 1.00 85.38 171 MET A O 1
ATOM 1343 N N . PRO A 1 172 ? 0.549 1.350 -16.250 1.00 80.62 172 PRO A N 1
ATOM 1344 C CA . PRO A 1 172 ? 0.521 1.685 -17.681 1.00 80.62 172 PRO A CA 1
ATOM 1345 C C . PRO A 1 172 ? 0.183 0.508 -18.609 1.00 80.62 172 PRO A C 1
ATOM 1347 O O . PRO A 1 172 ? -0.353 0.704 -19.694 1.00 80.62 172 PRO A O 1
ATOM 1350 N N . SER A 1 173 ? 0.513 -0.717 -18.192 1.00 84.00 173 SER A N 1
ATOM 1351 C CA . SER A 1 173 ? 0.176 -1.955 -18.897 1.00 84.00 173 SER A CA 1
ATOM 1352 C C . SER A 1 173 ? -0.280 -2.997 -17.866 1.00 84.00 173 SER A C 1
ATOM 1354 O O . SER A 1 173 ? 0.557 -3.720 -17.318 1.00 84.00 173 SER A O 1
ATOM 1356 N N . PRO A 1 174 ? -1.579 -3.016 -17.513 1.00 89.44 174 PRO A N 1
ATOM 1357 C CA . PRO A 1 174 ? -2.104 -3.930 -16.509 1.00 89.44 174 PRO A CA 1
ATOM 1358 C C . PRO A 1 174 ? -2.199 -5.352 -17.077 1.00 89.44 174 PRO A C 1
ATOM 1360 O O . PRO A 1 174 ? -2.816 -5.585 -18.116 1.00 89.44 174 PRO A O 1
ATOM 1363 N N . ASP A 1 175 ? -1.617 -6.324 -16.375 1.00 91.94 175 ASP A N 1
ATOM 1364 C CA . ASP A 1 175 ? -1.742 -7.745 -16.713 1.00 91.94 175 ASP A CA 1
ATOM 1365 C C . ASP A 1 175 ? -3.056 -8.299 -16.144 1.00 91.94 175 ASP A C 1
ATOM 1367 O O . ASP A 1 175 ? -3.125 -8.754 -15.001 1.00 91.94 175 ASP A O 1
ATOM 1371 N N . LEU A 1 176 ? -4.124 -8.228 -16.940 1.00 94.38 176 LEU A N 1
ATOM 1372 C CA . LEU A 1 176 ? -5.471 -8.630 -16.520 1.00 94.38 176 LEU A CA 1
ATOM 1373 C C . LEU A 1 176 ? -5.577 -10.117 -16.158 1.00 94.38 176 LEU A C 1
ATOM 1375 O O . LEU A 1 176 ? -6.372 -10.470 -15.285 1.00 94.38 176 LEU A O 1
ATOM 1379 N N . VAL A 1 177 ? -4.775 -10.983 -16.788 1.00 94.69 177 VAL A N 1
ATOM 1380 C CA . VAL A 1 177 ? -4.741 -12.421 -16.476 1.00 94.69 177 VAL A CA 1
ATOM 1381 C C . VAL A 1 177 ? -4.180 -12.617 -15.074 1.00 94.69 177 VAL A C 1
ATOM 1383 O O . VAL A 1 177 ? -4.767 -13.331 -14.256 1.00 94.69 177 VAL A O 1
ATOM 1386 N N . LYS A 1 178 ? -3.077 -11.929 -14.764 1.00 95.06 178 LYS A N 1
ATOM 1387 C CA . LYS A 1 178 ? -2.465 -11.970 -13.437 1.00 95.06 178 LYS A CA 1
ATOM 1388 C C . LYS A 1 178 ? -3.360 -11.352 -12.365 1.00 95.06 178 LYS A C 1
ATOM 1390 O O . LYS A 1 178 ? -3.552 -11.961 -11.316 1.00 95.06 178 LYS A O 1
ATOM 1395 N N . ILE A 1 179 ? -3.948 -10.187 -12.638 1.00 96.69 179 ILE A N 1
ATOM 1396 C CA . ILE A 1 179 ? -4.887 -9.516 -11.726 1.00 96.69 179 ILE A CA 1
ATOM 1397 C C . ILE A 1 179 ? -6.066 -10.443 -11.400 1.00 96.69 179 ILE A C 1
ATOM 1399 O O . ILE A 1 179 ? -6.402 -10.602 -10.227 1.00 96.69 179 ILE A O 1
ATOM 1403 N N . ARG A 1 180 ? -6.664 -11.096 -12.410 1.00 97.56 180 ARG A N 1
ATOM 1404 C CA . ARG A 1 180 ? -7.763 -12.049 -12.202 1.00 97.56 180 ARG A CA 1
ATOM 1405 C C . ARG A 1 180 ? -7.330 -13.231 -11.338 1.00 97.56 180 ARG A C 1
ATOM 1407 O O . ARG A 1 180 ? -8.011 -13.530 -10.367 1.00 97.56 180 ARG A O 1
ATOM 1414 N N . LYS A 1 181 ? -6.171 -13.836 -11.618 1.00 97.75 181 LYS A N 1
ATOM 1415 C CA . LYS A 1 181 ? -5.640 -14.952 -10.817 1.00 97.75 181 LYS A CA 1
ATOM 1416 C C . LYS A 1 181 ? -5.492 -14.591 -9.334 1.00 97.75 181 LYS A C 1
ATOM 1418 O O . LYS A 1 181 ? -5.858 -15.391 -8.480 1.00 97.75 181 LYS A O 1
ATOM 1423 N N . ILE A 1 182 ? -4.961 -13.405 -9.028 1.00 98.06 182 ILE A N 1
ATOM 1424 C CA . ILE A 1 182 ? -4.802 -12.950 -7.638 1.00 98.06 182 ILE A CA 1
ATOM 1425 C C . ILE A 1 182 ? -6.173 -12.674 -7.007 1.00 98.06 182 ILE A C 1
ATOM 1427 O O . ILE A 1 182 ? -6.418 -13.092 -5.878 1.00 98.06 182 ILE A O 1
ATOM 1431 N N . TYR A 1 183 ? -7.086 -12.018 -7.733 1.00 98.38 183 TYR A N 1
ATOM 1432 C CA . TYR A 1 183 ? -8.444 -11.750 -7.252 1.00 98.38 183 TYR A CA 1
ATOM 1433 C C . TYR A 1 183 ? -9.224 -13.033 -6.939 1.00 98.38 183 TYR A C 1
ATOM 1435 O O . TYR A 1 183 ? -9.855 -13.123 -5.887 1.00 98.38 183 TYR A O 1
ATOM 1443 N N . ASP A 1 184 ? -9.165 -14.030 -7.821 1.00 97.94 184 ASP A N 1
ATOM 1444 C CA . ASP A 1 184 ? -9.866 -15.305 -7.648 1.00 97.94 184 ASP A CA 1
ATOM 1445 C C . ASP A 1 184 ? -9.32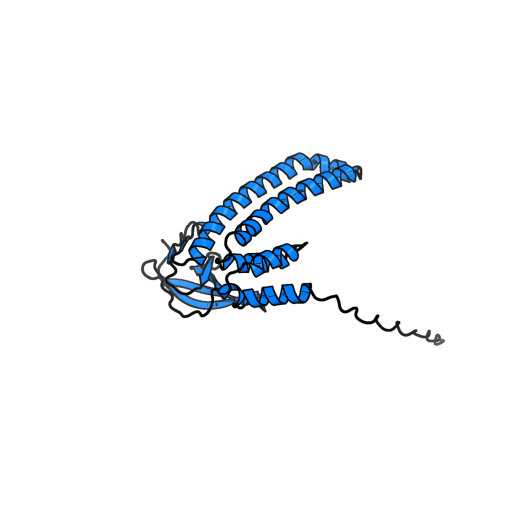5 -16.087 -6.435 1.00 97.94 184 ASP A C 1
ATOM 1447 O O . ASP A 1 184 ? -10.060 -16.855 -5.819 1.00 97.94 184 ASP A O 1
ATOM 1451 N N . GLY A 1 185 ? -8.061 -15.852 -6.059 1.00 97.88 185 GLY A N 1
ATOM 1452 C CA . GLY A 1 185 ? -7.431 -16.414 -4.864 1.00 97.88 185 GLY A CA 1
ATOM 1453 C C . GLY A 1 185 ? -7.697 -15.651 -3.561 1.00 97.88 185 GLY A C 1
ATOM 1454 O O . GLY A 1 185 ? -7.352 -16.171 -2.501 1.00 97.88 185 GLY A O 1
ATOM 1455 N N . LEU A 1 186 ? -8.282 -14.445 -3.604 1.00 98.12 186 LEU A N 1
ATOM 1456 C CA . LEU A 1 186 ? -8.611 -13.674 -2.399 1.00 98.12 186 LEU A CA 1
ATOM 1457 C C . LEU A 1 186 ? -9.588 -14.431 -1.498 1.00 98.12 186 LEU A C 1
ATOM 1459 O O . LEU A 1 186 ? -10.504 -15.104 -1.970 1.00 98.12 186 LEU A O 1
ATOM 1463 N N . ASP A 1 187 ? -9.457 -14.231 -0.186 1.00 97.62 187 ASP A N 1
ATOM 1464 C CA . ASP A 1 187 ? -10.456 -14.713 0.765 1.00 97.62 187 ASP A CA 1
ATOM 1465 C C . ASP A 1 187 ? -11.859 -14.206 0.383 1.00 97.62 187 ASP A C 1
ATOM 1467 O O . ASP A 1 187 ? -12.062 -13.027 0.077 1.00 97.62 187 ASP A O 1
ATOM 1471 N N . THR A 1 188 ? -12.849 -15.098 0.415 1.00 97.38 188 THR A N 1
ATOM 1472 C CA . THR A 1 188 ? -14.239 -14.784 0.038 1.00 97.38 188 THR A CA 1
ATOM 1473 C C . THR A 1 188 ? -14.818 -13.581 0.791 1.00 97.38 188 THR A C 1
ATOM 1475 O O . THR A 1 188 ? -15.576 -12.796 0.214 1.00 97.38 188 THR A O 1
ATOM 1478 N N . LYS A 1 189 ? -14.425 -13.367 2.056 1.00 96.25 189 LYS A N 1
ATOM 1479 C CA . LYS A 1 189 ? -14.843 -12.190 2.829 1.00 96.25 189 LYS A CA 1
ATOM 1480 C C . LYS A 1 189 ? -14.278 -10.906 2.232 1.00 96.25 189 LYS A C 1
ATOM 1482 O O . LYS A 1 189 ? -14.982 -9.902 2.195 1.00 96.25 189 LYS A O 1
ATOM 1487 N N . LEU A 1 190 ? -13.046 -10.942 1.718 1.00 97.69 190 LEU A N 1
ATOM 1488 C CA . LEU A 1 190 ? -12.426 -9.811 1.026 1.00 97.69 190 LEU A CA 1
ATOM 1489 C C . LEU A 1 190 ? -13.070 -9.555 -0.336 1.00 97.69 190 LEU A C 1
ATOM 1491 O O . LEU A 1 190 ? -13.338 -8.399 -0.663 1.00 97.69 190 LEU A O 1
ATOM 1495 N N . GLN A 1 191 ? -13.406 -10.600 -1.096 1.00 97.94 191 GLN A N 1
ATOM 1496 C CA . GLN A 1 191 ? -14.154 -10.458 -2.353 1.00 97.94 191 GLN A CA 1
ATOM 1497 C C . GLN A 1 191 ? -15.528 -9.792 -2.143 1.00 97.94 191 GLN A C 1
ATOM 1499 O O . GLN A 1 191 ? -15.990 -9.044 -3.006 1.00 97.94 191 GLN A O 1
ATOM 1504 N N . ALA A 1 192 ? -16.160 -10.019 -0.986 1.00 97.44 192 ALA A N 1
ATOM 1505 C CA . ALA A 1 192 ? -17.460 -9.449 -0.631 1.00 97.44 192 ALA A CA 1
ATOM 1506 C C . ALA A 1 192 ? -17.418 -7.973 -0.172 1.00 97.44 192 ALA A C 1
ATOM 1508 O O . ALA A 1 192 ? -18.472 -7.318 -0.154 1.00 97.44 192 ALA A O 1
ATOM 1509 N N . THR A 1 193 ? -16.237 -7.440 0.167 1.00 96.88 193 THR A N 1
ATOM 1510 C CA . THR A 1 193 ? -16.053 -6.019 0.522 1.00 96.88 193 THR A CA 1
ATOM 1511 C C . THR A 1 193 ? -16.343 -5.096 -0.661 1.00 96.88 193 THR A C 1
ATOM 1513 O O . THR A 1 193 ? -16.376 -5.524 -1.820 1.00 96.88 193 THR A O 1
ATOM 1516 N N . LYS A 1 194 ? -16.517 -3.797 -0.397 1.00 95.06 194 LYS A N 1
ATOM 1517 C CA . LYS A 1 194 ? -16.670 -2.797 -1.470 1.00 95.06 194 LYS A CA 1
ATOM 1518 C C . LYS A 1 194 ? -15.514 -2.819 -2.468 1.00 95.06 194 LYS A C 1
ATOM 1520 O O . LYS A 1 194 ? -15.770 -2.845 -3.667 1.00 95.06 194 LYS A O 1
ATOM 1525 N N . ILE A 1 195 ? -14.267 -2.866 -1.997 1.00 94.56 195 ILE A N 1
ATOM 1526 C CA . ILE A 1 195 ? -13.096 -2.924 -2.885 1.00 94.56 195 ILE A CA 1
ATOM 1527 C C . ILE A 1 195 ? -13.060 -4.228 -3.693 1.00 94.56 195 ILE A C 1
ATOM 1529 O O . ILE A 1 195 ? -12.826 -4.192 -4.900 1.00 94.56 195 ILE A O 1
ATOM 1533 N N . GLY A 1 196 ? -13.394 -5.367 -3.075 1.00 97.19 196 GLY A N 1
ATOM 1534 C CA . GLY A 1 196 ? -13.497 -6.653 -3.770 1.00 97.19 196 GLY A CA 1
ATOM 1535 C C . GLY A 1 196 ? -14.524 -6.626 -4.908 1.00 97.19 196 GLY A C 1
ATOM 1536 O O . GLY A 1 196 ? -14.242 -7.072 -6.022 1.00 97.19 196 GLY A O 1
ATOM 1537 N N . LYS A 1 197 ? -15.690 -6.016 -4.673 1.00 97.62 197 LYS A N 1
ATOM 1538 C CA . LYS A 1 197 ? -16.730 -5.816 -5.697 1.00 97.62 197 LYS A CA 1
ATOM 1539 C C . LYS A 1 197 ? -16.294 -4.854 -6.804 1.00 97.62 197 LYS A C 1
ATOM 1541 O O . LYS A 1 197 ? -16.597 -5.098 -7.975 1.00 97.62 197 LYS A O 1
ATOM 1546 N N . THR A 1 198 ? -15.564 -3.792 -6.464 1.00 95.75 198 THR A N 1
ATOM 1547 C CA . THR A 1 198 ? -14.980 -2.867 -7.448 1.00 95.75 198 THR A CA 1
ATOM 1548 C C . THR A 1 198 ? -13.997 -3.589 -8.366 1.00 95.75 198 THR A C 1
ATOM 1550 O O . THR A 1 198 ? -14.103 -3.466 -9.587 1.00 95.75 198 THR A O 1
ATOM 1553 N N . ILE A 1 199 ? -13.086 -4.392 -7.807 1.00 97.25 199 ILE A N 1
ATOM 1554 C CA . ILE A 1 199 ? -12.129 -5.196 -8.582 1.00 97.25 199 ILE A CA 1
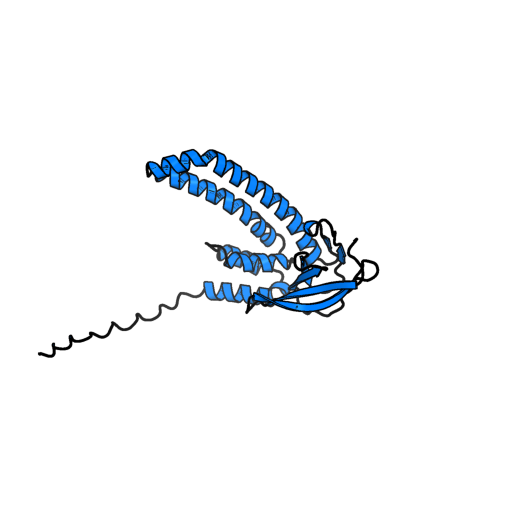ATOM 1555 C C . ILE A 1 199 ? -12.869 -6.150 -9.520 1.00 97.25 199 ILE A C 1
ATOM 1557 O O . ILE A 1 199 ? -12.580 -6.169 -10.717 1.00 97.25 199 ILE A O 1
ATOM 1561 N N . LYS A 1 200 ? -13.871 -6.877 -9.008 1.00 97.62 200 LYS A N 1
ATOM 1562 C CA . LYS A 1 200 ? -14.704 -7.770 -9.823 1.00 97.62 200 LYS A CA 1
ATOM 1563 C C . LYS A 1 200 ? -15.325 -7.040 -11.010 1.00 97.62 200 LYS A C 1
ATOM 1565 O O . LYS A 1 200 ? -15.238 -7.498 -12.142 1.00 97.62 200 LYS A O 1
ATOM 1570 N N . THR A 1 201 ? -15.908 -5.872 -10.754 1.00 96.69 201 THR A N 1
ATOM 1571 C CA . THR A 1 201 ? -16.556 -5.053 -11.785 1.00 96.69 201 THR A CA 1
ATOM 1572 C C . THR A 1 201 ? -15.559 -4.613 -12.858 1.00 96.69 201 THR A C 1
ATOM 1574 O O . THR A 1 201 ? -15.865 -4.691 -14.048 1.00 96.69 201 THR A O 1
ATOM 1577 N N . LYS A 1 202 ? -14.346 -4.197 -12.464 1.00 95.56 202 LYS A N 1
ATOM 1578 C CA . LYS A 1 202 ? -13.267 -3.855 -13.406 1.00 95.56 202 LYS A CA 1
ATOM 1579 C C . LYS A 1 202 ? -12.854 -5.064 -14.258 1.00 95.56 202 LYS A C 1
ATOM 1581 O O . LYS A 1 202 ? -12.759 -4.928 -15.475 1.00 95.56 202 LYS A O 1
ATOM 1586 N N . LEU A 1 203 ? -12.674 -6.241 -13.651 1.00 96.50 203 LEU A N 1
ATOM 1587 C CA . LEU A 1 203 ? -12.339 -7.486 -14.360 1.00 96.50 203 LEU A CA 1
ATOM 1588 C C . LEU A 1 203 ? -13.422 -7.905 -15.358 1.00 96.50 203 LEU A C 1
ATOM 1590 O O . LEU A 1 203 ? -13.111 -8.289 -16.487 1.00 96.50 203 LEU A O 1
ATOM 1594 N N . ASP A 1 204 ? -14.688 -7.833 -14.954 1.00 95.00 204 ASP A N 1
ATOM 1595 C CA . ASP A 1 204 ? -15.824 -8.216 -15.792 1.00 95.00 204 ASP A CA 1
ATOM 1596 C C . ASP A 1 204 ? -15.995 -7.248 -16.969 1.00 95.00 204 ASP A C 1
ATOM 1598 O O . ASP A 1 204 ? -16.269 -7.678 -18.087 1.00 95.00 204 ASP A O 1
ATOM 1602 N N . ASN A 1 205 ? -15.771 -5.946 -16.758 1.00 92.81 205 ASN A N 1
ATOM 1603 C CA . ASN A 1 205 ? -15.810 -4.959 -17.837 1.00 92.81 205 ASN A CA 1
ATOM 1604 C C . ASN A 1 205 ? -14.634 -5.098 -18.808 1.00 92.81 205 ASN A C 1
ATOM 1606 O O . ASN A 1 205 ? -14.835 -4.953 -20.009 1.00 92.81 205 ASN A O 1
ATOM 1610 N N . ALA A 1 206 ? -13.438 -5.428 -18.318 1.00 87.94 206 ALA A N 1
ATOM 1611 C CA . ALA A 1 206 ? -12.272 -5.648 -19.170 1.00 87.94 206 ALA A CA 1
ATOM 1612 C C . ALA A 1 206 ? -12.364 -6.944 -20.002 1.00 87.94 206 ALA A C 1
ATOM 1614 O O . ALA A 1 206 ? -11.655 -7.095 -20.991 1.00 87.94 206 ALA A O 1
ATOM 1615 N N . SER A 1 207 ? -13.242 -7.872 -19.604 1.00 75.81 207 SER A N 1
ATOM 1616 C CA . SER A 1 207 ? -13.491 -9.142 -20.300 1.00 75.81 207 SER A CA 1
ATOM 1617 C C . SER A 1 207 ? -14.592 -9.037 -21.369 1.00 75.81 207 SER A C 1
ATOM 1619 O O . SER A 1 207 ? -14.799 -9.984 -22.127 1.00 75.81 207 SER A O 1
ATOM 1621 N N . LYS A 1 208 ? -15.321 -7.912 -21.441 1.00 71.50 208 LYS A N 1
ATOM 1622 C CA . LYS A 1 208 ? -16.333 -7.683 -22.481 1.00 71.50 208 LYS A CA 1
ATOM 1623 C C . LYS A 1 208 ? -15.649 -7.303 -23.801 1.00 71.50 208 LYS A C 1
ATOM 1625 O O . LYS A 1 208 ? -14.776 -6.436 -23.787 1.00 71.50 208 LYS A O 1
ATOM 1630 N N . PRO A 1 209 ? -16.062 -7.878 -24.947 1.00 54.72 209 PRO A N 1
ATOM 1631 C CA . PRO A 1 209 ? -15.666 -7.363 -26.253 1.00 54.72 209 PRO A CA 1
ATOM 1632 C C . PRO A 1 209 ? -16.018 -5.876 -26.340 1.00 54.72 209 PRO A C 1
ATOM 1634 O O . PRO A 1 209 ? -17.101 -5.479 -25.902 1.00 54.72 209 PRO A O 1
ATOM 1637 N N . ALA A 1 210 ? -15.126 -5.053 -26.897 1.00 50.47 210 ALA A N 1
ATOM 1638 C CA . ALA A 1 210 ? -15.456 -3.666 -27.194 1.00 50.47 210 ALA A CA 1
ATOM 1639 C C . ALA A 1 210 ? -16.706 -3.655 -28.085 1.00 50.47 210 ALA A C 1
ATOM 1641 O O . ALA A 1 210 ? -16.685 -4.193 -29.193 1.00 50.47 210 ALA A O 1
ATOM 1642 N N . VAL A 1 211 ? -17.809 -3.085 -27.595 1.00 44.94 211 VAL A N 1
ATOM 1643 C CA . VAL A 1 211 ? -18.964 -2.806 -28.449 1.00 44.94 211 VAL A CA 1
ATOM 1644 C C . VAL A 1 211 ? -18.469 -1.785 -29.465 1.00 44.94 211 VAL A C 1
ATOM 1646 O O . VAL A 1 211 ? -18.189 -0.643 -29.104 1.00 44.94 211 VAL A O 1
ATOM 1649 N N . ILE A 1 212 ? -18.272 -2.214 -30.712 1.00 42.00 212 ILE A N 1
ATOM 1650 C CA . ILE A 1 212 ? -17.931 -1.313 -31.810 1.00 42.00 212 ILE A CA 1
ATOM 1651 C C . ILE A 1 212 ? -19.127 -0.370 -31.938 1.00 42.00 212 ILE A C 1
ATOM 1653 O O . ILE A 1 212 ? -20.202 -0.783 -32.372 1.00 42.00 212 ILE A O 1
ATOM 1657 N N . ALA A 1 213 ? -18.974 0.873 -31.481 1.00 46.22 213 ALA A N 1
ATOM 1658 C CA . ALA A 1 213 ? -19.963 1.902 -31.750 1.00 46.22 213 ALA A CA 1
ATOM 1659 C C . ALA A 1 213 ? -20.106 2.026 -33.278 1.00 46.22 213 ALA A C 1
ATOM 1661 O O . ALA A 1 213 ? -19.082 2.001 -33.971 1.00 46.22 213 ALA A O 1
ATOM 1662 N N . PRO A 1 214 ? -21.333 2.125 -33.824 1.00 49.41 214 PRO A N 1
ATOM 1663 C CA . PRO A 1 214 ? -21.497 2.385 -35.246 1.00 49.41 214 PRO A CA 1
ATOM 1664 C C . PRO A 1 214 ? -20.722 3.662 -35.611 1.00 49.41 214 PRO A C 1
ATOM 1666 O O . PRO A 1 214 ? -20.681 4.595 -34.799 1.00 49.41 214 PRO A O 1
ATOM 1669 N N . PRO A 1 215 ? -20.066 3.704 -36.784 1.00 42.81 215 PRO A N 1
ATOM 1670 C CA . PRO A 1 215 ? -19.296 4.869 -37.190 1.00 42.81 215 PRO A CA 1
ATOM 1671 C C . PRO A 1 215 ? -20.182 6.124 -37.160 1.00 42.81 215 PRO A C 1
ATOM 1673 O O . PRO A 1 215 ? -21.374 6.035 -37.478 1.00 42.81 215 PRO A O 1
ATOM 1676 N N . PRO A 1 216 ? -19.630 7.287 -36.765 1.00 50.56 216 PRO A N 1
ATOM 1677 C CA . PRO A 1 216 ? -20.383 8.531 -36.779 1.00 50.56 216 PRO A CA 1
ATOM 1678 C C . PRO A 1 216 ? -20.900 8.806 -38.201 1.00 50.56 216 PRO A C 1
ATOM 1680 O O . PRO A 1 216 ? -20.210 8.473 -39.171 1.00 50.56 216 PRO A O 1
ATOM 1683 N N . PRO A 1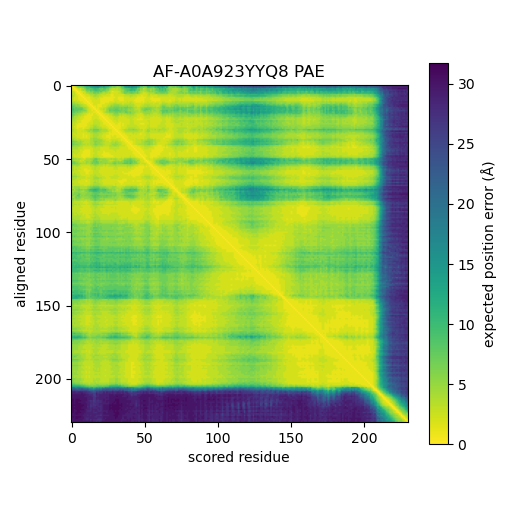 217 ? -22.102 9.395 -38.348 1.00 53.19 217 PRO A N 1
ATOM 1684 C CA . PRO A 1 217 ? -22.611 9.764 -39.661 1.00 53.19 217 PRO A CA 1
ATOM 1685 C C . PRO A 1 217 ? -21.620 10.714 -40.353 1.00 53.19 217 PRO A C 1
ATOM 1687 O O . PRO A 1 217 ? -20.965 11.513 -39.674 1.00 53.19 217 PRO A O 1
ATOM 1690 N N . PRO A 1 218 ? -21.478 10.626 -41.688 1.00 47.94 218 PRO A N 1
ATOM 1691 C CA . PRO A 1 218 ? -20.560 11.485 -42.420 1.00 47.94 218 PRO A CA 1
ATOM 1692 C C . PRO A 1 218 ? -20.902 12.965 -42.180 1.00 47.94 218 PRO A C 1
ATOM 1694 O O . PRO A 1 218 ? -22.082 13.306 -42.042 1.00 47.94 218 PRO A O 1
ATOM 1697 N N . PRO A 1 219 ? -19.890 13.849 -42.112 1.00 46.88 219 PRO A N 1
ATOM 1698 C CA . PRO A 1 219 ? -20.114 15.272 -41.901 1.00 46.88 219 PRO A CA 1
ATOM 1699 C C . PRO A 1 219 ? -20.996 15.842 -43.015 1.00 46.88 219 PRO A C 1
ATOM 1701 O O . PRO A 1 219 ? -20.796 15.546 -44.194 1.00 46.88 219 PRO A O 1
ATOM 1704 N N . ALA A 1 220 ? -21.981 16.653 -42.624 1.00 53.00 220 ALA A N 1
ATOM 1705 C CA . ALA A 1 220 ? -22.866 17.337 -43.554 1.00 53.00 220 ALA A CA 1
ATOM 1706 C C . ALA A 1 220 ? -22.038 18.203 -44.513 1.00 53.00 220 ALA A C 1
ATOM 1708 O O . ALA A 1 220 ? -21.220 19.018 -44.079 1.00 53.00 220 ALA A O 1
ATOM 1709 N N . VAL A 1 221 ? -22.247 18.006 -45.815 1.00 43.53 221 VAL A N 1
ATOM 1710 C CA . VAL A 1 221 ? -21.643 18.832 -46.859 1.00 43.53 221 VAL A CA 1
ATOM 1711 C C . VAL A 1 221 ? -22.206 20.240 -46.702 1.00 43.53 221 VAL A C 1
ATOM 1713 O O . VAL A 1 221 ? -23.395 20.465 -46.910 1.00 43.53 221 VAL A O 1
ATOM 1716 N N . VAL A 1 222 ? -21.362 21.180 -46.284 1.00 45.81 222 VAL A N 1
ATOM 1717 C CA . VAL A 1 222 ? -21.716 22.598 -46.262 1.00 45.81 222 VAL A CA 1
ATOM 1718 C C . VAL A 1 222 ? -21.600 23.094 -47.701 1.00 45.81 222 VAL A C 1
ATOM 1720 O O . VAL A 1 222 ? -20.496 23.164 -48.240 1.00 45.81 222 VAL A O 1
ATOM 1723 N N . GLU A 1 223 ? -22.732 23.379 -48.346 1.00 43.00 223 GLU A N 1
ATOM 1724 C CA . GLU A 1 223 ? -22.731 24.057 -49.645 1.00 43.00 223 GLU A CA 1
ATOM 1725 C C . GLU A 1 223 ? -22.048 25.430 -49.516 1.00 43.00 223 GLU A C 1
ATOM 1727 O O . GLU A 1 223 ? -22.289 26.152 -48.542 1.00 43.00 223 GLU A O 1
ATOM 1732 N N . PRO A 1 224 ? -21.195 25.823 -50.476 1.00 42.44 224 PRO A N 1
ATOM 1733 C CA . PRO A 1 224 ? -20.558 27.127 -50.447 1.00 42.44 224 PRO A CA 1
ATOM 1734 C C . PRO A 1 224 ? -21.605 28.222 -50.674 1.00 42.44 224 PRO A C 1
ATOM 1736 O O . PRO A 1 224 ? -22.233 28.306 -51.728 1.00 42.44 224 PRO A O 1
ATOM 1739 N N . THR A 1 225 ? -21.775 29.091 -49.680 1.00 49.94 225 THR A N 1
ATOM 1740 C CA . THR A 1 225 ? -22.582 30.307 -49.796 1.00 49.94 225 THR A CA 1
ATOM 1741 C C . THR A 1 225 ? -21.995 31.221 -50.871 1.00 49.94 225 THR A C 1
ATOM 1743 O O . THR A 1 225 ? -20.821 31.592 -50.798 1.00 49.94 225 THR A O 1
ATOM 1746 N N . ALA A 1 226 ? -22.813 31.586 -51.861 1.00 45.97 226 ALA A N 1
ATOM 1747 C CA . ALA A 1 226 ? -22.448 32.509 -52.931 1.00 45.97 226 ALA A CA 1
ATOM 1748 C C . ALA A 1 226 ? -21.995 33.882 -52.380 1.00 45.97 226 ALA A C 1
ATOM 1750 O O . ALA A 1 226 ? -22.537 34.345 -51.371 1.00 45.97 226 ALA A O 1
ATOM 1751 N N . PRO A 1 227 ? -21.026 34.557 -53.024 1.00 45.66 227 PRO A N 1
ATOM 1752 C CA . PRO A 1 227 ? -20.543 35.851 -52.562 1.00 45.66 227 PRO A CA 1
ATOM 1753 C C . PRO A 1 227 ? -21.594 36.946 -52.788 1.00 45.66 227 PRO A C 1
ATOM 1755 O O . PRO A 1 227 ? -22.160 37.075 -53.873 1.00 45.66 227 PRO A O 1
ATOM 1758 N N . VAL A 1 228 ? -21.827 37.765 -51.762 1.00 46.66 228 VAL A N 1
ATOM 1759 C CA . VAL A 1 228 ? -22.641 38.983 -51.856 1.00 46.66 228 VAL A CA 1
ATOM 1760 C C . VAL A 1 228 ? -21.766 40.106 -52.416 1.00 46.66 228 VAL A C 1
ATOM 1762 O O . VAL A 1 228 ? -20.777 40.492 -51.795 1.00 46.66 228 VAL A O 1
ATOM 1765 N N . SER A 1 229 ? -22.128 40.621 -53.592 1.00 47.88 229 SER A N 1
ATOM 1766 C CA . SER A 1 229 ? -21.493 41.781 -54.223 1.00 47.88 229 SER A CA 1
ATOM 1767 C C . SER A 1 229 ? -21.687 43.070 -53.418 1.00 47.88 229 SER A C 1
ATOM 1769 O O . SER A 1 229 ? -22.799 43.380 -52.984 1.00 47.88 229 SER A O 1
ATOM 1771 N N . LYS A 1 230 ? -20.621 43.868 -53.333 1.00 43.12 230 LYS A N 1
ATOM 1772 C CA . LYS A 1 230 ? -20.668 45.332 -53.408 1.00 43.12 230 LYS A CA 1
ATOM 1773 C C . LYS A 1 230 ? -19.541 45.811 -54.307 1.00 43.12 230 LYS A C 1
ATOM 1775 O O . LYS A 1 230 ? -18.454 45.200 -54.225 1.00 43.12 230 LYS A O 1
#

Sequence (230 aa):
KGVEDGKMVVLQRQDPATGLIIALDSVKIKGGKFELKGKTTEPTFNVLQIAKPESKVGFILEEGTIKVVVDKDSINKTVVSGTYNNDEFSAFKKDSEKTQKEVQKKVMDFQSKNMAAMNEAQTKKDTVTINKLMKEYTVLQKEGMNYYTVYAENHPKSFLTALIVEGMFNMPSPDLVKIRKIYDGLDTKLQATKIGKTIKTKLDNASKPAVIAPPPPPPAVVEPTAPVSK

Secondary structure (DSSP, 8-state):
--PPTT-EEEEEEE-TTT--EEEEEEEE-BTTB-------SS-EEEEEEESSTT-EEEEEE-SS--EEE--SS-GGG-EEESSHHHHHHHHHHHHHHHHHHHHHHHHHHHHHHHHHHHHHHHHHT-HHHHHHHHHHHHHHHHHHHHHHHHHHHH-TT-HHHHHHHHHHTTSSS--HHHHHHHHHHS-HHHHTSHHHHHHHHHHHHHTSPP--PPPPPPPP--PPPPPPP-